Protein AF-A0A653F544-F1 (afdb_monomer_lite)

Foldseek 3Di:
DDDDDDDDDDDDDDDDDDDDPPDPDDPDPDPPPPDPPAFADAADAAEAAADPVCQVVVHAGDLDCVVVVVVDQRHQAYEQEFFQCQQAVDPPDAGDPPGSVVVNVVNQVVVCVVRVPRRYAYEYQYDAALSHHQVLLCQQQHWQWFWFQDPVRDTDITTGRLLLGPSLLVVLLSSLLRCQVPPLPPNRHAEYEQQSCPHRDSANLDDRQDCRHPVSSVVSPDAPVSSLVCVVCSCVSNVSRSRHYYDHHADFHFHCNVVDTDGDPVSRPD

Structure (mmCIF, N/CA/C/O backbone):
data_AF-A0A653F544-F1
#
_entry.id   AF-A0A653F544-F1
#
loop_
_atom_site.group_PDB
_atom_site.id
_atom_site.type_symbol
_atom_site.label_atom_id
_atom_site.label_alt_id
_atom_site.label_comp_id
_atom_site.label_asym_id
_atom_site.label_entity_id
_atom_site.label_seq_id
_atom_site.pdbx_PDB_ins_code
_atom_site.Cartn_x
_atom_site.Cartn_y
_atom_site.Cartn_z
_atom_site.occupancy
_atom_site.B_iso_or_equiv
_atom_site.auth_seq_id
_atom_site.auth_comp_id
_atom_site.auth_asym_id
_atom_site.auth_atom_id
_atom_site.pdbx_PDB_model_num
ATOM 1 N N . ME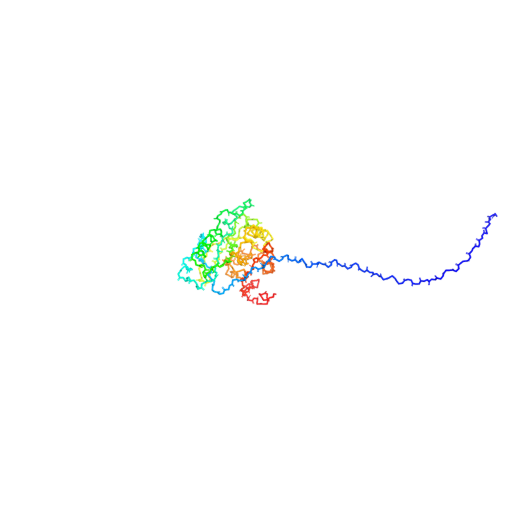T A 1 1 ? 27.203 -94.842 -24.030 1.00 41.00 1 MET A N 1
ATOM 2 C CA . MET A 1 1 ? 27.458 -94.378 -22.649 1.00 41.00 1 MET A CA 1
ATOM 3 C C . MET A 1 1 ? 26.128 -93.975 -22.026 1.00 41.00 1 MET A C 1
ATOM 5 O O . MET A 1 1 ? 25.393 -93.248 -22.674 1.00 41.00 1 MET A O 1
ATOM 9 N N . ARG A 1 2 ? 25.820 -94.561 -20.854 1.00 36.94 2 ARG A N 1
ATOM 10 C CA . ARG A 1 2 ? 24.988 -94.087 -19.715 1.00 36.94 2 ARG A CA 1
ATOM 11 C C . ARG A 1 2 ? 24.222 -92.756 -19.917 1.00 36.94 2 ARG A C 1
ATOM 13 O O . ARG A 1 2 ? 24.831 -91.803 -20.363 1.00 36.94 2 ARG A O 1
ATOM 20 N N . SER A 1 3 ? 22.982 -92.535 -19.471 1.00 35.81 3 SER A N 1
ATOM 21 C CA . SER A 1 3 ? 22.158 -93.184 -18.438 1.00 35.81 3 SER A CA 1
ATOM 22 C C . SER A 1 3 ? 20.849 -92.373 -18.258 1.00 35.81 3 SER A C 1
ATOM 24 O O . SER A 1 3 ? 20.904 -91.153 -18.340 1.00 35.81 3 SER A O 1
ATOM 26 N N . ASN A 1 4 ? 19.748 -93.066 -17.917 1.00 35.56 4 ASN A N 1
ATOM 27 C CA . ASN A 1 4 ? 18.518 -92.644 -17.197 1.00 35.56 4 ASN A CA 1
ATOM 28 C C . ASN A 1 4 ? 17.627 -91.521 -17.775 1.00 35.56 4 ASN A C 1
ATOM 30 O O . ASN A 1 4 ? 18.019 -90.368 -17.842 1.00 35.56 4 ASN A O 1
ATOM 34 N N . ARG A 1 5 ? 16.407 -91.814 -18.264 1.00 39.62 5 ARG A N 1
ATOM 35 C CA . ARG A 1 5 ? 15.140 -92.126 -17.537 1.00 39.62 5 ARG A CA 1
ATOM 36 C C . ARG A 1 5 ? 14.739 -91.073 -16.488 1.00 39.62 5 ARG A C 1
ATOM 38 O O . ARG A 1 5 ? 15.272 -91.093 -15.388 1.00 39.62 5 ARG A O 1
ATOM 45 N N . SER A 1 6 ? 13.685 -90.293 -16.752 1.00 36.53 6 SER A N 1
ATOM 46 C CA . SER A 1 6 ? 12.317 -90.565 -16.257 1.00 36.53 6 SER A CA 1
ATOM 47 C C . SER A 1 6 ? 11.420 -89.315 -16.340 1.00 36.53 6 SER A C 1
ATOM 49 O O . SER A 1 6 ? 11.674 -88.311 -15.690 1.00 36.53 6 SER A O 1
ATOM 51 N N . THR A 1 7 ? 10.361 -89.429 -17.143 1.00 41.84 7 THR A N 1
ATOM 52 C CA . THR A 1 7 ? 8.949 -89.142 -16.822 1.00 41.84 7 THR A CA 1
ATOM 53 C C . THR A 1 7 ? 8.614 -88.075 -15.770 1.00 41.84 7 THR A C 1
ATOM 55 O O . THR A 1 7 ? 8.880 -88.270 -14.586 1.00 41.84 7 THR A O 1
ATOM 58 N N . ARG A 1 8 ? 7.809 -87.079 -16.174 1.00 36.78 8 ARG A N 1
ATOM 59 C CA . ARG A 1 8 ? 6.457 -86.819 -15.628 1.00 36.78 8 ARG A CA 1
ATOM 60 C C . ARG A 1 8 ? 5.744 -85.745 -16.456 1.00 36.78 8 ARG A C 1
ATOM 62 O O . ARG A 1 8 ? 6.158 -84.594 -16.499 1.00 36.78 8 ARG A O 1
ATOM 69 N N . LEU A 1 9 ? 4.663 -86.166 -17.106 1.00 40.28 9 LEU A N 1
ATOM 70 C CA . LEU A 1 9 ? 3.638 -85.310 -17.690 1.00 40.28 9 LEU A CA 1
ATOM 71 C C . LEU A 1 9 ? 2.709 -84.880 -16.543 1.00 40.28 9 LEU A C 1
ATOM 73 O O . LEU A 1 9 ? 2.189 -85.743 -15.836 1.00 40.28 9 LEU A O 1
ATOM 77 N N . ALA A 1 10 ? 2.506 -83.581 -16.349 1.00 38.12 10 ALA A N 1
ATOM 78 C CA . ALA A 1 10 ? 1.442 -83.060 -15.498 1.00 38.12 10 ALA A CA 1
ATOM 79 C C . ALA A 1 10 ? 0.808 -81.854 -16.196 1.00 38.12 10 ALA A C 1
ATOM 81 O O . ALA A 1 10 ? 1.469 -80.848 -16.449 1.00 38.12 10 ALA A O 1
ATOM 82 N N . LEU A 1 11 ? -0.471 -82.012 -16.538 1.00 39.66 11 LEU A N 1
ATOM 83 C CA . LEU A 1 11 ? -1.380 -80.949 -16.953 1.00 39.66 11 LEU A CA 1
ATOM 84 C C . LEU A 1 11 ? -1.415 -79.867 -15.866 1.00 39.66 11 LEU A C 1
ATOM 86 O O . LEU A 1 11 ? -1.704 -80.183 -14.713 1.00 39.66 11 LEU A O 1
ATOM 90 N N . VAL A 1 12 ? -1.217 -78.603 -16.240 1.00 37.03 12 VAL A N 1
ATOM 91 C CA . VAL A 1 12 ? -1.669 -77.469 -15.427 1.00 37.03 12 VAL A CA 1
ATOM 92 C C . VAL A 1 12 ? -2.399 -76.477 -16.323 1.00 37.03 12 VAL A C 1
ATOM 94 O O . VAL A 1 12 ? -1.852 -75.906 -17.262 1.00 37.03 12 VAL A O 1
ATOM 97 N N . THR A 1 13 ? -3.677 -76.344 -16.002 1.00 39.62 13 THR A N 1
ATOM 98 C CA . THR A 1 13 ? -4.690 -75.416 -16.489 1.00 39.62 13 THR A CA 1
ATOM 99 C C . THR A 1 13 ? -4.192 -73.967 -16.448 1.00 39.62 13 THR A C 1
ATOM 101 O O . THR A 1 13 ? -3.821 -73.470 -15.386 1.00 39.62 13 THR A O 1
ATOM 104 N N . ALA A 1 14 ? -4.210 -73.266 -17.583 1.00 40.59 14 ALA A N 1
ATOM 105 C CA . ALA A 1 14 ? -3.923 -71.835 -17.629 1.00 40.59 14 ALA A CA 1
ATOM 106 C C . ALA A 1 14 ? -5.155 -71.038 -17.162 1.00 40.59 14 ALA A C 1
ATOM 108 O O . ALA A 1 14 ? -6.136 -70.911 -17.894 1.00 40.59 14 ALA A O 1
ATOM 109 N N . LEU A 1 15 ? -5.104 -70.506 -15.938 1.00 38.78 15 LEU A N 1
ATOM 110 C CA . LEU A 1 15 ? -5.994 -69.438 -15.479 1.00 38.78 15 LEU A CA 1
ATOM 111 C C . LEU A 1 15 ? -5.444 -68.092 -15.977 1.00 38.78 15 LEU A C 1
ATOM 113 O O . LEU A 1 15 ? -4.358 -67.673 -15.581 1.00 38.78 15 LEU A O 1
ATOM 117 N N . LEU A 1 16 ? -6.205 -67.403 -16.826 1.00 37.00 16 LEU A N 1
ATOM 118 C CA . LEU A 1 16 ? -5.982 -65.998 -17.166 1.00 37.00 16 LEU A CA 1
ATOM 119 C C . LEU A 1 16 ? -6.411 -65.126 -15.977 1.00 37.00 16 LEU A C 1
ATOM 121 O O . LEU A 1 16 ? -7.601 -64.920 -15.744 1.00 37.00 16 LEU A O 1
ATOM 125 N N . ALA A 1 17 ? -5.441 -64.622 -15.215 1.00 41.31 17 ALA A N 1
ATOM 126 C CA . ALA A 1 17 ? -5.668 -63.594 -14.206 1.00 41.31 17 ALA A CA 1
ATOM 127 C C . ALA A 1 17 ? -5.644 -62.206 -14.869 1.00 41.31 17 ALA A C 1
ATOM 129 O O . ALA A 1 17 ? -4.616 -61.771 -15.387 1.00 41.31 17 ALA A O 1
ATOM 130 N N . PHE A 1 18 ? -6.776 -61.499 -14.835 1.00 40.28 18 PHE A N 1
ATOM 131 C CA . PHE A 1 18 ? -6.828 -60.066 -15.115 1.00 40.28 18 PHE A CA 1
ATOM 132 C C . PHE A 1 18 ? -6.114 -59.313 -13.986 1.00 40.28 18 PHE A C 1
ATOM 134 O O . PHE A 1 18 ? -6.614 -59.236 -12.864 1.00 40.28 18 PHE A O 1
ATOM 141 N N . ILE A 1 19 ? -4.946 -58.742 -14.280 1.00 43.53 19 ILE A N 1
ATOM 142 C CA . ILE A 1 19 ? -4.298 -57.761 -13.408 1.00 43.53 19 ILE A CA 1
ATOM 143 C C . ILE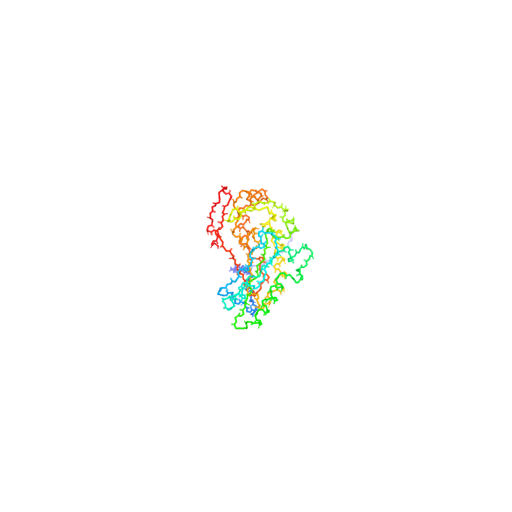 A 1 19 ? -5.031 -56.434 -13.608 1.00 43.53 19 ILE A C 1
ATOM 145 O O . ILE A 1 19 ? -4.871 -55.765 -14.627 1.00 43.53 19 ILE A O 1
ATOM 149 N N . VAL A 1 20 ? -5.852 -56.049 -12.632 1.00 45.44 20 VAL A N 1
ATOM 150 C CA . VAL A 1 20 ? -6.349 -54.676 -12.525 1.00 45.44 20 VAL A CA 1
ATOM 151 C C . VAL A 1 20 ? -5.191 -53.829 -12.002 1.00 45.44 20 VAL A C 1
ATOM 153 O O . VAL A 1 20 ? -4.838 -53.904 -10.827 1.00 45.44 20 VAL A O 1
ATOM 156 N N . CYS A 1 21 ? -4.570 -53.039 -12.878 1.00 38.81 21 CYS A N 1
ATOM 157 C CA . CYS A 1 21 ? -3.633 -51.997 -12.468 1.00 38.81 21 CYS A CA 1
ATOM 158 C C . CYS A 1 21 ? -4.390 -50.934 -11.660 1.00 38.81 21 CYS A C 1
ATOM 160 O O . CYS A 1 21 ? -4.981 -50.014 -12.223 1.00 38.81 21 CYS A O 1
ATOM 162 N N . VAL A 1 22 ? -4.375 -51.059 -10.333 1.00 45.34 22 VAL A N 1
ATOM 163 C CA . VAL A 1 22 ? -4.807 -49.996 -9.423 1.00 45.34 22 VAL A CA 1
ATOM 164 C C . VAL A 1 22 ? -3.741 -48.904 -9.472 1.00 45.34 22 VAL A C 1
ATOM 166 O O . VAL A 1 22 ? -2.662 -49.045 -8.901 1.00 45.34 22 VAL A O 1
ATOM 169 N N . TRP A 1 23 ? -4.015 -47.823 -10.201 1.00 39.41 23 TRP A N 1
ATOM 170 C CA . TRP A 1 23 ? -3.208 -46.610 -10.106 1.00 39.41 23 TRP A CA 1
ATOM 171 C C . TRP A 1 23 ? -3.291 -46.071 -8.671 1.00 39.41 23 TRP A C 1
ATOM 173 O O . TRP A 1 23 ? -4.402 -45.947 -8.148 1.00 39.41 23 TRP A O 1
ATOM 183 N N . PRO A 1 24 ? -2.166 -45.721 -8.020 1.00 46.66 24 PRO A N 1
ATOM 184 C CA . PRO A 1 24 ? -2.216 -45.043 -6.736 1.00 46.66 24 PRO A CA 1
ATOM 185 C C . PRO A 1 24 ? -2.902 -43.690 -6.938 1.00 46.66 24 PRO A C 1
ATOM 187 O O . PRO A 1 24 ? -2.389 -42.794 -7.609 1.00 46.66 24 PRO A O 1
ATOM 190 N N . SER A 1 25 ? -4.101 -43.554 -6.377 1.00 53.06 25 SER A N 1
ATOM 191 C CA . SER A 1 25 ? -4.797 -42.278 -6.283 1.00 53.06 25 SER A CA 1
ATOM 192 C C . SER A 1 25 ? -3.880 -41.276 -5.585 1.00 53.06 25 SER A C 1
ATOM 194 O O . SER A 1 25 ? -3.446 -41.531 -4.459 1.00 53.06 25 SER A O 1
ATOM 196 N N . LYS A 1 26 ? -3.587 -40.145 -6.246 1.00 50.12 26 LYS A N 1
ATOM 197 C CA . LYS A 1 26 ? -2.912 -38.997 -5.622 1.00 50.12 26 LYS A CA 1
ATOM 198 C C . LYS A 1 26 ? -3.566 -38.731 -4.258 1.00 50.12 26 LYS A C 1
ATOM 200 O O . LYS A 1 26 ? -4.801 -38.718 -4.209 1.00 50.12 26 LYS A O 1
ATOM 205 N N . PRO A 1 27 ? -2.799 -38.526 -3.170 1.00 47.06 27 PRO A N 1
ATOM 206 C CA . PRO A 1 27 ? -3.389 -38.166 -1.892 1.00 47.06 27 PRO A CA 1
ATOM 207 C C . PRO A 1 27 ? -4.250 -36.925 -2.110 1.00 47.06 27 PRO A C 1
ATOM 209 O O . PRO A 1 27 ? -3.778 -35.885 -2.571 1.00 47.06 27 PRO A O 1
ATOM 212 N N . ARG A 1 28 ? -5.549 -37.076 -1.850 1.00 43.34 28 ARG A N 1
ATOM 213 C CA . ARG A 1 28 ? -6.495 -35.970 -1.853 1.00 43.34 28 ARG A CA 1
ATOM 214 C C . ARG A 1 28 ? -6.000 -35.028 -0.764 1.00 43.34 28 ARG A C 1
ATOM 216 O O . ARG A 1 28 ? -6.032 -35.402 0.407 1.00 43.34 28 ARG A O 1
ATOM 223 N N . VAL A 1 29 ? -5.491 -33.860 -1.155 1.00 43.78 29 VAL A N 1
ATOM 224 C CA . VAL A 1 29 ? -5.219 -32.766 -0.220 1.00 43.78 29 VAL A CA 1
ATOM 225 C C . VAL A 1 29 ? -6.529 -32.549 0.520 1.00 43.78 29 VAL A C 1
ATOM 227 O O . VAL A 1 29 ? -7.526 -32.145 -0.082 1.00 43.78 29 VAL A O 1
ATOM 230 N N . GLN A 1 30 ? -6.576 -32.950 1.788 1.00 37.75 30 GLN A N 1
ATOM 231 C CA . GLN A 1 30 ? -7.729 -32.625 2.603 1.00 37.75 30 GLN A CA 1
ATOM 232 C C . GLN A 1 30 ? -7.751 -31.101 2.710 1.00 37.75 30 GLN A C 1
ATOM 234 O O . GLN A 1 30 ? -6.697 -30.521 2.988 1.00 37.75 30 GLN A O 1
ATOM 239 N N . PRO A 1 31 ? -8.894 -30.436 2.471 1.00 43.84 31 PRO A N 1
ATOM 240 C CA . PRO A 1 31 ? -9.001 -29.038 2.831 1.00 43.84 31 PRO A CA 1
ATOM 241 C C . PRO A 1 31 ? -8.672 -28.960 4.318 1.00 43.84 31 PRO A C 1
ATOM 243 O O . PRO A 1 31 ? -9.313 -29.620 5.140 1.00 43.84 31 PRO A O 1
ATOM 246 N N . VAL A 1 32 ? -7.622 -28.211 4.644 1.00 42.25 32 VAL A N 1
ATOM 247 C CA . VAL A 1 32 ? -7.322 -27.845 6.021 1.00 42.25 32 VAL A CA 1
ATOM 248 C C . VAL A 1 32 ? -8.595 -27.190 6.541 1.00 42.25 32 VAL A C 1
ATOM 250 O O . VAL A 1 32 ? -8.970 -26.112 6.083 1.00 42.25 32 VAL A O 1
ATOM 253 N N . ARG A 1 33 ? -9.314 -27.870 7.442 1.00 39.28 33 ARG A N 1
ATOM 254 C CA . ARG A 1 33 ? -10.348 -27.214 8.235 1.00 39.28 33 ARG A CA 1
ATOM 255 C C . ARG A 1 33 ? -9.612 -26.167 9.052 1.00 39.28 33 ARG A C 1
ATOM 257 O O . ARG A 1 33 ? -8.919 -26.514 10.006 1.00 39.28 33 ARG A O 1
ATOM 264 N N . LEU A 1 34 ? -9.723 -24.913 8.625 1.00 47.97 34 LEU A N 1
ATOM 265 C CA . LEU A 1 34 ? -9.416 -23.772 9.468 1.00 47.97 34 LEU A CA 1
ATOM 266 C C . LEU A 1 34 ? -10.222 -23.991 10.748 1.00 47.97 34 LEU A C 1
ATOM 268 O O . LEU A 1 34 ? -11.445 -24.099 10.708 1.00 47.97 34 LEU A O 1
ATOM 272 N N . THR A 1 35 ? -9.528 -24.185 11.862 1.00 46.38 35 THR A N 1
ATOM 273 C CA . THR A 1 35 ? -10.136 -24.118 13.190 1.00 46.38 35 THR A CA 1
ATOM 274 C C . THR A 1 35 ? -10.902 -22.798 13.293 1.00 46.38 35 THR A C 1
ATOM 276 O O . THR A 1 35 ? -10.371 -21.797 12.815 1.00 46.38 35 THR A O 1
ATOM 279 N N . ASP A 1 36 ? -12.102 -22.810 13.888 1.00 49.22 36 ASP A N 1
ATOM 280 C CA . ASP A 1 36 ? -13.095 -21.718 14.002 1.00 49.22 36 ASP A CA 1
ATOM 281 C C . ASP A 1 36 ? -12.592 -20.431 14.704 1.00 49.22 36 ASP A C 1
ATOM 283 O O . ASP A 1 36 ? -13.228 -19.898 15.614 1.00 49.22 36 ASP A O 1
ATOM 287 N N . ALA A 1 37 ? -11.453 -19.874 14.302 1.00 59.88 37 ALA A N 1
ATOM 288 C CA . ALA A 1 37 ? -11.218 -18.459 14.502 1.00 59.88 37 ALA A CA 1
ATOM 289 C C . ALA A 1 37 ? -12.211 -17.742 13.582 1.00 59.88 37 ALA A C 1
ATOM 291 O O . ALA A 1 37 ? -12.096 -17.809 12.357 1.00 59.88 37 ALA A O 1
ATOM 292 N N . ALA A 1 38 ? -13.244 -17.139 14.172 1.00 82.31 38 ALA A N 1
ATOM 293 C CA . ALA A 1 38 ? -14.263 -16.429 13.418 1.00 82.31 38 ALA A CA 1
ATOM 294 C C . ALA A 1 38 ? -13.584 -15.353 12.559 1.00 82.31 38 ALA A C 1
ATOM 296 O O . ALA A 1 38 ? -12.957 -14.432 13.088 1.00 82.31 38 ALA A O 1
ATOM 297 N N . ILE A 1 39 ? -13.687 -15.489 11.234 1.00 92.69 39 ILE A N 1
ATOM 298 C CA . ILE A 1 39 ? -13.265 -14.446 10.299 1.00 92.69 39 ILE A CA 1
ATOM 299 C C . ILE A 1 39 ? -13.971 -13.154 10.707 1.00 92.69 39 ILE A C 1
ATOM 301 O O . ILE A 1 39 ? -15.191 -13.143 10.880 1.00 92.69 39 ILE A O 1
ATOM 305 N N . LYS A 1 40 ? -13.210 -12.070 10.858 1.00 94.19 40 LYS A N 1
ATOM 306 C CA . LYS A 1 40 ? -13.743 -10.783 11.302 1.00 94.19 40 LYS A CA 1
ATOM 307 C C . LYS A 1 40 ? -14.782 -10.274 10.314 1.00 94.19 40 LYS A C 1
ATOM 309 O O . LYS A 1 40 ? -14.691 -10.497 9.102 1.00 94.19 40 LYS A O 1
ATOM 314 N N . GLU A 1 41 ? -15.787 -9.580 10.829 1.00 92.25 41 GLU A N 1
ATOM 315 C CA . GLU A 1 41 ? -16.795 -8.951 9.981 1.00 92.25 41 GLU A CA 1
ATOM 316 C C . GLU A 1 41 ? -16.147 -7.882 9.090 1.00 92.25 41 GLU A C 1
ATOM 318 O O . GLU A 1 41 ? -15.269 -7.156 9.560 1.00 92.25 41 GLU A O 1
ATOM 323 N N . PRO A 1 42 ? -16.564 -7.751 7.820 1.00 92.38 42 PRO A N 1
ATOM 324 C CA . PRO A 1 42 ? -16.072 -6.675 6.969 1.00 92.38 42 PRO A CA 1
ATOM 325 C C .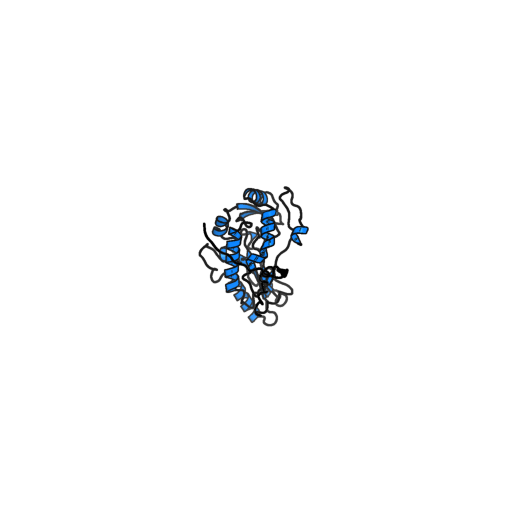 PRO A 1 42 ? -16.459 -5.312 7.547 1.00 92.38 42 PRO A C 1
ATOM 327 O O . PRO A 1 42 ? -17.458 -5.185 8.266 1.00 92.38 42 PRO A O 1
ATOM 330 N N . LEU A 1 43 ? -15.698 -4.278 7.194 1.00 92.25 43 LEU A N 1
ATOM 331 C CA . LEU A 1 43 ? -16.093 -2.906 7.475 1.00 92.25 43 LEU A CA 1
ATOM 332 C C . LEU A 1 43 ? -17.384 -2.590 6.710 1.00 92.25 43 LEU A C 1
ATOM 334 O O . LEU A 1 43 ? -17.556 -2.957 5.548 1.00 92.25 43 LEU A O 1
ATOM 338 N N . ARG A 1 44 ? -18.318 -1.906 7.372 1.00 88.56 44 ARG A N 1
ATOM 339 C CA . ARG A 1 44 ? -19.616 -1.524 6.799 1.00 88.56 44 ARG A CA 1
ATOM 340 C C . ARG A 1 44 ? -19.810 -0.019 6.910 1.00 88.56 44 ARG A C 1
ATOM 342 O O . ARG A 1 44 ? -19.189 0.632 7.740 1.00 88.56 44 ARG A O 1
ATOM 349 N N . GLY A 1 45 ? -20.698 0.535 6.088 1.00 89.94 45 GLY A N 1
ATOM 350 C CA . GLY A 1 45 ? -21.038 1.958 6.130 1.00 89.94 45 GLY A CA 1
ATOM 351 C C . GLY A 1 45 ? -19.925 2.871 5.609 1.00 89.94 45 GLY A C 1
ATOM 352 O O . GLY A 1 45 ? -19.163 2.502 4.718 1.00 89.94 45 GLY A O 1
ATOM 353 N N . LEU A 1 46 ? -19.874 4.098 6.134 1.00 93.25 46 LEU A N 1
ATOM 354 C CA . LEU A 1 46 ? -18.890 5.092 5.714 1.00 93.25 46 LEU A CA 1
ATOM 355 C C . LEU A 1 46 ? -17.560 4.878 6.440 1.00 93.25 46 LEU A C 1
ATOM 357 O O . LEU A 1 46 ? -17.507 4.812 7.672 1.00 93.25 46 LEU A O 1
ATOM 361 N N . ILE A 1 47 ? -16.487 4.822 5.657 1.00 93.50 47 ILE A N 1
ATOM 362 C CA . ILE A 1 47 ? -15.121 4.609 6.130 1.00 93.50 47 ILE A CA 1
ATOM 363 C C . ILE A 1 47 ? -14.315 5.874 5.828 1.00 93.50 47 ILE A C 1
ATOM 365 O O . ILE A 1 47 ? -14.294 6.353 4.694 1.00 93.50 47 ILE A O 1
ATOM 369 N N . SER A 1 48 ? -13.642 6.428 6.837 1.00 93.00 48 SER A N 1
ATOM 370 C CA . SER A 1 48 ? -12.664 7.495 6.606 1.00 93.00 48 SER A CA 1
ATOM 371 C C . SER A 1 48 ? -11.432 6.915 5.925 1.00 93.00 48 SER A C 1
ATOM 373 O O . SER A 1 48 ? -10.776 6.044 6.488 1.00 93.00 48 SER A O 1
ATOM 375 N N . MET A 1 49 ? -11.062 7.442 4.760 1.00 88.50 49 MET A N 1
ATOM 376 C CA . MET A 1 49 ? -9.853 7.018 4.040 1.00 88.50 49 MET A CA 1
ATOM 377 C C . MET A 1 49 ? -8.546 7.495 4.695 1.00 88.50 49 MET A C 1
ATOM 379 O O . MET A 1 49 ? -7.468 7.157 4.217 1.00 88.50 49 MET A O 1
ATOM 383 N N . GLY A 1 50 ? -8.625 8.283 5.771 1.00 81.88 50 GLY A N 1
ATOM 384 C CA . GLY A 1 50 ? -7.466 8.958 6.351 1.00 81.88 50 GLY A CA 1
ATOM 385 C C . GLY A 1 50 ? -6.964 10.109 5.469 1.00 81.88 50 GLY A C 1
ATOM 386 O O . GLY A 1 50 ? -7.512 10.405 4.403 1.00 81.88 50 GLY A O 1
ATOM 387 N N . ALA A 1 51 ? -5.936 10.818 5.933 1.00 78.81 51 ALA A N 1
ATOM 388 C CA . ALA A 1 51 ? -5.432 12.004 5.251 1.00 78.81 51 ALA A CA 1
ATOM 389 C C . ALA A 1 51 ? -4.277 11.659 4.296 1.00 78.81 51 ALA A C 1
ATOM 391 O O . ALA A 1 51 ? -3.123 11.583 4.694 1.00 78.81 51 ALA A O 1
ATOM 392 N N . TYR A 1 52 ? -4.568 11.561 2.997 1.00 75.94 52 TYR A N 1
ATOM 393 C CA . TYR A 1 52 ? -3.597 11.245 1.931 1.00 75.94 52 TYR A CA 1
ATOM 394 C C . TYR A 1 52 ? -2.535 12.329 1.655 1.00 75.94 52 TYR A C 1
ATOM 396 O O . TYR A 1 52 ? -1.658 12.149 0.810 1.00 75.94 52 TYR A O 1
ATOM 404 N N . LYS A 1 53 ? -2.590 13.465 2.358 1.00 74.62 53 LYS A N 1
ATOM 405 C CA . LYS A 1 53 ? -1.729 14.637 2.125 1.00 74.62 53 LYS A CA 1
ATOM 406 C C . LYS A 1 53 ? -0.227 14.360 2.294 1.00 74.62 53 LYS A C 1
ATOM 408 O O . LYS A 1 53 ? 0.578 15.123 1.770 1.00 74.62 53 LYS A O 1
ATOM 413 N N . PHE A 1 54 ? 0.152 13.283 2.985 1.00 74.00 54 PHE A N 1
ATOM 414 C CA . PHE A 1 54 ? 1.551 12.917 3.224 1.00 74.00 54 PHE A CA 1
ATOM 415 C C . PHE A 1 54 ? 2.242 12.318 1.989 1.00 74.00 54 PHE A C 1
ATOM 417 O O . PHE A 1 54 ? 3.415 12.602 1.732 1.00 74.00 54 PHE A O 1
ATOM 424 N N . ALA A 1 55 ? 1.516 11.540 1.176 1.00 70.06 55 ALA A N 1
ATOM 425 C CA . ALA A 1 55 ? 2.101 10.777 0.075 1.00 70.06 55 ALA A CA 1
ATOM 426 C C . ALA A 1 55 ? 2.747 11.665 -1.014 1.00 70.06 55 ALA A C 1
ATOM 428 O O . ALA A 1 55 ? 3.858 11.360 -1.462 1.00 70.06 55 ALA A O 1
ATOM 429 N N . PRO A 1 56 ? 2.154 12.808 -1.419 1.00 68.94 56 PRO A N 1
ATOM 430 C CA . PRO A 1 56 ? 2.797 13.705 -2.375 1.00 68.94 56 PRO A CA 1
ATOM 431 C C . PRO A 1 56 ? 4.078 14.363 -1.848 1.00 68.94 56 PRO A C 1
ATOM 433 O O . PRO A 1 56 ? 4.919 14.753 -2.660 1.00 68.94 56 PRO A O 1
ATOM 436 N N . VAL A 1 57 ? 4.246 14.534 -0.536 1.00 71.88 57 VAL A N 1
ATOM 437 C CA . VAL A 1 57 ? 5.356 15.310 0.054 1.00 71.88 57 VAL A CA 1
ATOM 438 C C . VAL A 1 57 ? 6.417 14.456 0.745 1.00 71.88 57 VAL A C 1
ATOM 440 O O . VAL A 1 57 ? 7.356 15.024 1.283 1.00 71.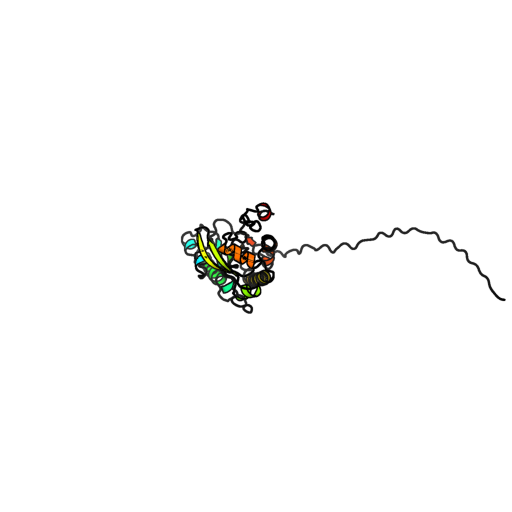88 57 VAL A O 1
ATOM 443 N N . LEU A 1 58 ? 6.302 13.123 0.697 1.00 70.56 58 LEU A N 1
ATOM 444 C CA . LEU A 1 58 ? 7.149 12.214 1.480 1.00 70.56 58 LEU A CA 1
ATOM 445 C C . LEU A 1 58 ? 7.119 12.534 2.988 1.00 70.56 58 LEU A C 1
ATOM 447 O O . LEU A 1 58 ? 8.138 12.453 3.664 1.00 70.56 58 LEU A O 1
ATOM 451 N N . GLY A 1 59 ? 5.949 12.927 3.497 1.00 72.62 59 GLY A N 1
ATOM 452 C CA . GLY A 1 59 ? 5.738 13.190 4.922 1.00 72.62 59 GLY A CA 1
ATOM 453 C C . GLY A 1 59 ? 5.238 11.962 5.679 1.00 72.62 59 GLY A C 1
ATOM 454 O O . GLY A 1 59 ? 4.889 10.953 5.071 1.00 72.62 59 GLY A O 1
ATOM 455 N N . GLU A 1 60 ? 5.131 12.079 6.998 1.00 76.44 60 GLU A N 1
ATOM 456 C CA . GLU A 1 60 ? 4.570 11.018 7.839 1.00 76.44 60 GLU A CA 1
ATOM 457 C C . GLU A 1 60 ? 3.056 10.847 7.617 1.00 76.44 60 GLU A C 1
ATOM 459 O O . GLU A 1 60 ? 2.343 11.852 7.463 1.00 76.44 60 GLU A O 1
ATOM 464 N N . PRO A 1 61 ? 2.536 9.605 7.614 1.00 83.62 61 PRO A N 1
ATOM 465 C CA . PRO A 1 61 ? 1.102 9.347 7.597 1.00 83.62 61 PRO A CA 1
ATOM 466 C C . PRO A 1 61 ? 0.361 10.079 8.725 1.00 83.62 61 PRO A C 1
ATOM 468 O O . PRO A 1 61 ? 0.656 9.914 9.906 1.00 83.62 61 PRO A O 1
ATOM 471 N N . ASP A 1 62 ? -0.647 10.876 8.366 1.00 85.12 62 ASP A N 1
ATOM 472 C CA . ASP A 1 62 ? -1.511 11.550 9.338 1.00 85.12 62 ASP A CA 1
ATOM 473 C C . ASP A 1 62 ? -2.725 10.665 9.653 1.00 85.12 62 ASP A C 1
ATOM 475 O O . ASP A 1 62 ? -3.716 10.643 8.916 1.00 85.12 62 ASP A O 1
ATOM 479 N N . ASN A 1 63 ? -2.616 9.939 10.768 1.00 91.12 63 ASN A N 1
ATOM 480 C CA . ASN A 1 63 ? -3.666 9.089 11.332 1.00 91.12 63 ASN A CA 1
ATOM 481 C C . ASN A 1 63 ? -4.499 9.806 12.412 1.00 91.12 63 ASN A C 1
ATOM 483 O O . ASN A 1 63 ? -5.116 9.155 13.260 1.00 91.12 63 ASN A O 1
ATOM 487 N N . SER A 1 64 ? -4.524 11.145 12.420 1.00 88.19 64 SER A N 1
ATOM 488 C CA . SER A 1 64 ? -5.376 11.895 13.345 1.00 88.19 64 SER A CA 1
ATOM 489 C C . SER A 1 64 ? -6.863 11.599 13.113 1.00 88.19 64 SER A C 1
ATOM 491 O O . SER A 1 64 ? -7.348 11.429 11.993 1.00 88.19 64 SER A O 1
ATOM 493 N N . LEU A 1 65 ? -7.627 11.573 14.207 1.00 91.00 65 LEU A N 1
ATOM 494 C CA . LEU A 1 65 ? -9.073 11.342 14.172 1.00 91.00 65 LEU A CA 1
ATOM 495 C C . LEU A 1 65 ? -9.880 12.640 14.026 1.00 91.00 65 LEU A C 1
ATOM 497 O O . LEU A 1 65 ? -11.086 12.629 14.260 1.00 91.00 65 LEU A O 1
ATOM 501 N N . ASP A 1 66 ? -9.261 13.756 13.639 1.00 88.25 66 ASP A N 1
ATOM 502 C CA . ASP A 1 66 ? -9.900 15.079 13.623 1.00 88.25 66 ASP A CA 1
ATOM 503 C C . ASP A 1 66 ? -11.146 15.121 12.737 1.00 88.25 66 ASP A C 1
ATOM 505 O O . ASP A 1 66 ? -12.203 15.605 13.149 1.00 88.25 66 ASP A O 1
ATOM 509 N N . THR A 1 67 ? -11.055 14.570 11.525 1.00 83.81 67 THR A N 1
ATOM 510 C CA . THR A 1 67 ? -12.203 14.462 10.613 1.00 83.81 67 THR A CA 1
ATOM 511 C C . THR A 1 67 ? -13.295 13.568 11.190 1.00 83.81 67 THR A C 1
ATOM 513 O O . THR A 1 67 ? -14.478 13.895 11.087 1.00 83.81 67 THR A O 1
ATOM 516 N N . VAL A 1 68 ? -12.911 12.468 11.843 1.00 89.94 68 VAL A N 1
ATOM 517 C CA . VAL A 1 68 ? -13.860 11.514 12.424 1.00 89.94 68 VAL A CA 1
ATOM 518 C C . VAL A 1 68 ? -14.587 12.117 13.623 1.00 89.94 68 VAL A C 1
ATOM 520 O O . VAL A 1 68 ? -15.809 12.028 13.711 1.00 89.94 68 VAL A O 1
ATOM 523 N N . ARG A 1 69 ? -13.871 12.824 14.503 1.00 90.75 69 ARG A N 1
ATOM 524 C CA . ARG A 1 69 ? -14.439 13.510 15.675 1.00 90.75 69 ARG A CA 1
ATOM 525 C C . ARG A 1 69 ? -15.409 14.629 15.292 1.00 90.75 69 ARG A C 1
ATOM 527 O O . ARG A 1 69 ? -16.356 14.889 16.023 1.00 90.75 69 ARG A O 1
ATOM 534 N N . LYS A 1 70 ? -15.232 15.256 14.124 1.00 89.94 70 LYS A N 1
ATOM 535 C CA . LYS A 1 70 ? -16.190 16.237 13.573 1.00 89.94 70 LYS A CA 1
ATOM 536 C C . LYS A 1 70 ? -17.484 15.599 13.053 1.00 89.94 70 LYS A C 1
ATOM 538 O O . LYS A 1 70 ? -18.438 16.321 12.767 1.00 89.94 70 LYS A O 1
ATOM 543 N N . LYS A 1 71 ? -17.512 14.274 12.881 1.00 89.12 71 LYS A N 1
ATOM 544 C CA . LYS A 1 71 ? -18.620 13.489 12.312 1.00 89.12 71 LYS A CA 1
ATOM 545 C C . LYS A 1 71 ? -18.904 12.244 13.162 1.00 89.12 71 LYS A C 1
ATOM 547 O O . LYS A 1 71 ? -19.148 11.164 12.624 1.00 89.12 71 LYS A O 1
ATOM 552 N N . THR A 1 72 ? -18.843 12.389 14.487 1.00 87.94 72 THR A N 1
ATOM 553 C CA . THR A 1 72 ? -19.051 11.286 15.432 1.00 87.94 72 THR A CA 1
ATOM 554 C C . THR A 1 72 ? -20.341 10.528 15.138 1.00 87.94 72 THR A C 1
ATOM 556 O O . THR A 1 72 ? -21.393 11.130 14.931 1.00 87.94 72 THR A O 1
ATOM 559 N N . GLY A 1 73 ? -20.240 9.201 15.101 1.00 88.19 73 GLY A N 1
ATOM 560 C CA . GLY A 1 73 ? -21.356 8.298 14.836 1.00 88.19 73 GLY A CA 1
ATOM 561 C C . GLY A 1 73 ? -21.750 8.119 13.371 1.00 88.19 73 GLY A C 1
ATOM 562 O O . GLY A 1 73 ? -22.506 7.201 13.071 1.00 88.19 73 GLY A O 1
ATOM 563 N N . LEU A 1 74 ? -21.230 8.939 12.452 1.00 91.81 74 LEU A N 1
ATOM 564 C CA . LEU A 1 74 ? -21.485 8.772 11.018 1.00 91.81 74 LEU A CA 1
ATOM 565 C C . LEU A 1 74 ? -20.587 7.697 10.393 1.00 91.81 74 LEU A C 1
ATOM 567 O O . LEU A 1 74 ? -21.008 6.962 9.501 1.00 91.81 74 LEU A O 1
ATOM 571 N N . LEU A 1 75 ? -19.332 7.654 10.834 1.00 93.56 75 LEU A N 1
ATOM 572 C CA . LEU A 1 75 ? -18.319 6.746 10.316 1.00 93.56 75 LEU A CA 1
ATOM 573 C C . LEU A 1 75 ? -18.272 5.486 11.175 1.00 93.56 75 LEU A C 1
ATOM 575 O O . LEU A 1 75 ? -18.336 5.567 12.398 1.00 93.56 75 LEU A O 1
ATOM 579 N N . GLN A 1 76 ? -18.136 4.340 10.521 1.00 92.00 76 GLN A N 1
ATOM 580 C CA . GLN A 1 76 ? -18.031 3.030 11.173 1.00 92.00 76 GLN A CA 1
ATOM 581 C C . GLN A 1 76 ? -16.615 2.455 11.082 1.00 92.00 76 GLN A C 1
ATOM 583 O O . GLN A 1 76 ? -16.283 1.494 11.773 1.00 92.00 76 GLN A O 1
ATOM 588 N N . GLY A 1 77 ? -15.751 3.062 10.269 1.00 94.25 77 GLY A N 1
ATOM 589 C CA . GLY A 1 77 ? -14.354 2.680 10.231 1.00 94.25 77 GLY A CA 1
ATOM 590 C C . GLY A 1 77 ? -13.419 3.769 9.743 1.00 94.25 77 GLY A C 1
ATOM 591 O O . GLY A 1 77 ? -13.832 4.830 9.262 1.00 94.25 77 GLY A O 1
ATOM 592 N N . ILE A 1 78 ? -12.132 3.482 9.876 1.00 95.75 78 ILE A N 1
ATOM 593 C CA . ILE A 1 78 ? -11.044 4.334 9.411 1.00 95.75 78 ILE A CA 1
ATOM 594 C C . ILE A 1 78 ? -9.924 3.494 8.802 1.00 95.75 78 ILE A C 1
ATOM 596 O O . ILE A 1 78 ? -9.642 2.384 9.249 1.00 95.75 78 ILE A O 1
ATOM 600 N N . VAL A 1 79 ? -9.268 4.053 7.792 1.00 95.81 79 VAL A N 1
ATOM 601 C CA . VAL A 1 79 ? -7.998 3.556 7.278 1.00 95.81 79 VAL A CA 1
ATOM 602 C C . VAL A 1 79 ? -6.854 4.153 8.092 1.00 95.81 79 VAL A C 1
ATOM 604 O O . VAL A 1 79 ? -6.676 5.370 8.116 1.00 95.81 79 VAL A O 1
ATOM 607 N N . ILE A 1 80 ? -6.067 3.291 8.727 1.00 96.75 80 ILE A N 1
ATOM 608 C CA . ILE A 1 80 ? -4.767 3.637 9.293 1.00 96.75 80 ILE A CA 1
ATOM 609 C C . ILE A 1 80 ? -3.715 3.451 8.200 1.00 96.75 80 ILE A C 1
ATOM 611 O O . ILE A 1 80 ? -3.566 2.365 7.633 1.00 96.75 80 ILE A O 1
ATOM 615 N N . LEU A 1 81 ? -3.003 4.531 7.900 1.00 95.50 81 LEU A N 1
ATOM 616 C CA . LEU A 1 81 ? -1.986 4.613 6.862 1.00 95.50 81 LEU A CA 1
ATOM 617 C C . LEU A 1 81 ? -0.608 4.428 7.503 1.00 95.50 81 LEU A C 1
ATOM 619 O O . LEU A 1 81 ? -0.319 5.026 8.536 1.00 95.50 81 LEU A O 1
ATOM 623 N N . ALA A 1 82 ? 0.245 3.617 6.888 1.00 95.44 82 ALA A N 1
ATOM 624 C CA . ALA A 1 82 ? 1.627 3.423 7.325 1.00 95.44 82 ALA A CA 1
ATOM 625 C C . ALA A 1 82 ? 2.557 3.362 6.114 1.00 95.44 82 ALA A C 1
ATOM 627 O O . ALA A 1 82 ? 2.137 2.924 5.038 1.00 95.44 82 ALA A O 1
ATOM 628 N N . SER A 1 83 ? 3.810 3.791 6.266 1.00 94.06 83 SER A N 1
ATOM 629 C CA . SER A 1 83 ? 4.808 3.650 5.204 1.00 94.06 83 SER A CA 1
ATOM 630 C C . SER A 1 83 ? 5.661 2.401 5.429 1.00 94.06 83 SER A C 1
ATOM 632 O O . SER A 1 83 ? 6.043 2.102 6.559 1.00 94.06 83 SER A O 1
ATOM 634 N N . TRP A 1 84 ? 5.994 1.656 4.370 1.00 96.44 84 TRP A N 1
ATOM 635 C CA . TRP A 1 84 ? 6.827 0.461 4.542 1.00 96.44 84 TRP A CA 1
ATOM 636 C C . TRP A 1 84 ? 8.204 0.807 5.137 1.00 96.44 84 TRP A C 1
ATOM 638 O O . TRP A 1 84 ? 8.657 0.146 6.071 1.00 96.44 84 TRP A O 1
ATOM 648 N N . ARG A 1 85 ? 8.845 1.889 4.678 1.00 95.00 85 ARG A N 1
ATOM 649 C CA . ARG A 1 85 ? 10.135 2.337 5.233 1.00 95.00 85 ARG A CA 1
ATOM 650 C C . ARG A 1 85 ? 10.113 2.662 6.727 1.00 95.00 85 ARG A C 1
ATOM 652 O O . ARG A 1 85 ? 11.125 2.436 7.376 1.00 95.00 85 ARG A O 1
ATOM 659 N N . SER A 1 86 ? 9.004 3.166 7.265 1.00 94.06 86 SER A N 1
ATOM 660 C CA . SER A 1 86 ? 8.886 3.437 8.704 1.00 94.06 86 SER A CA 1
ATOM 661 C C . SER A 1 86 ? 8.649 2.150 9.494 1.00 94.06 86 SER A C 1
ATOM 663 O O . SER A 1 86 ? 9.174 1.994 10.593 1.00 94.06 86 SER A O 1
ATOM 665 N N . LEU A 1 87 ? 7.908 1.199 8.916 1.00 97.25 87 LEU A N 1
ATOM 666 C CA . LEU A 1 87 ? 7.596 -0.080 9.553 1.00 97.25 87 LEU A CA 1
ATOM 667 C C . LEU A 1 87 ? 8.817 -1.002 9.663 1.00 97.25 87 LEU A C 1
ATOM 669 O O . LEU A 1 87 ? 8.991 -1.641 10.697 1.00 97.25 87 LEU A O 1
ATOM 673 N N . VAL A 1 88 ? 9.640 -1.096 8.612 1.00 97.31 88 VAL A N 1
ATOM 674 C CA . VAL A 1 88 ? 10.824 -1.979 8.558 1.00 97.31 88 VAL A CA 1
ATOM 675 C C . VAL A 1 88 ? 12.008 -1.220 7.937 1.00 97.31 88 VAL A C 1
ATOM 677 O O . VAL A 1 88 ? 12.323 -1.392 6.752 1.00 97.31 88 VAL A O 1
ATOM 680 N N . PRO A 1 89 ? 12.663 -0.331 8.707 1.00 94.56 89 PRO A N 1
ATOM 681 C CA . PRO A 1 89 ? 13.649 0.608 8.170 1.00 94.56 89 PRO A CA 1
ATOM 682 C C . PRO A 1 89 ? 14.928 -0.057 7.651 1.00 94.56 89 PRO A C 1
ATOM 684 O O . PRO A 1 89 ? 15.574 0.485 6.751 1.00 94.56 89 PRO A O 1
ATOM 687 N N . THR A 1 90 ? 15.307 -1.228 8.170 1.00 94.25 90 THR A N 1
ATOM 688 C CA . THR A 1 90 ? 16.510 -1.956 7.737 1.00 94.25 90 THR A CA 1
ATOM 689 C C . THR A 1 90 ? 16.203 -3.424 7.447 1.00 94.25 90 THR A C 1
ATOM 691 O O . THR A 1 90 ? 15.216 -3.976 7.921 1.00 94.25 90 THR A O 1
ATOM 694 N N . ALA A 1 91 ? 17.069 -4.087 6.677 1.00 92.06 91 ALA A N 1
ATOM 695 C CA . ALA A 1 91 ? 16.887 -5.496 6.312 1.00 92.06 91 ALA A CA 1
ATOM 696 C C . ALA A 1 91 ? 16.943 -6.462 7.512 1.00 92.06 91 ALA A C 1
ATOM 698 O O . ALA A 1 91 ? 16.541 -7.615 7.394 1.00 92.06 91 ALA A O 1
ATOM 699 N N . THR A 1 92 ? 17.485 -6.013 8.646 1.00 91.62 92 THR A N 1
ATOM 700 C CA . THR A 1 92 ? 17.643 -6.813 9.868 1.00 91.62 92 THR A CA 1
ATOM 701 C C . THR A 1 92 ? 16.755 -6.336 11.012 1.00 91.62 92 THR A C 1
ATOM 703 O O . THR A 1 92 ? 16.735 -6.976 12.063 1.00 91.62 92 THR A O 1
ATOM 706 N N . SER A 1 93 ? 16.032 -5.223 10.846 1.00 90.62 93 SER A N 1
ATOM 707 C CA . SER A 1 93 ? 15.058 -4.778 11.838 1.00 90.62 93 SER A CA 1
ATOM 708 C C . SER A 1 93 ? 13.808 -5.648 11.778 1.00 90.62 93 SER A C 1
ATOM 710 O O . SER A 1 93 ? 13.345 -5.993 10.693 1.00 90.62 93 SER A O 1
ATOM 712 N N . GLY A 1 94 ? 13.220 -5.935 12.938 1.00 94.81 94 GLY A N 1
ATOM 713 C CA . GLY A 1 94 ? 11.818 -6.335 12.999 1.00 94.81 94 GLY A CA 1
ATOM 714 C C . GLY A 1 94 ? 10.888 -5.158 12.690 1.00 94.81 94 GLY A C 1
ATOM 715 O O . GLY A 1 94 ? 11.325 -4.082 12.275 1.00 94.81 94 GLY A O 1
ATOM 716 N N . LEU A 1 95 ? 9.596 -5.358 12.938 1.00 97.56 95 LEU A N 1
ATOM 717 C CA . LEU A 1 95 ? 8.625 -4.272 12.884 1.00 97.56 95 LEU A CA 1
ATOM 718 C C . LEU A 1 95 ? 8.976 -3.208 13.936 1.00 97.56 95 LEU A C 1
ATOM 720 O O . LEU A 1 95 ? 9.162 -3.549 15.102 1.00 97.56 95 LEU A O 1
ATOM 724 N N . ALA A 1 96 ? 9.050 -1.940 13.535 1.00 96.81 96 ALA A N 1
ATOM 725 C CA . ALA A 1 96 ? 9.365 -0.841 14.438 1.00 96.81 96 ALA A CA 1
ATOM 726 C C . ALA A 1 96 ? 8.352 -0.743 15.595 1.00 96.81 96 ALA A C 1
ATOM 728 O O . ALA A 1 96 ? 7.138 -0.878 15.398 1.00 96.81 96 ALA A O 1
ATOM 729 N N . ASP A 1 97 ? 8.850 -0.480 16.803 1.00 94.81 97 ASP A N 1
ATOM 730 C CA . ASP A 1 97 ? 8.011 -0.236 17.975 1.00 94.81 97 ASP A CA 1
ATOM 731 C C . ASP A 1 97 ? 7.301 1.114 17.872 1.00 94.81 97 ASP A C 1
ATOM 733 O O . ASP A 1 97 ? 7.862 2.089 17.370 1.00 94.81 97 ASP A O 1
ATOM 737 N N . ASN A 1 98 ? 6.070 1.180 18.389 1.00 95.56 98 ASN A N 1
ATOM 738 C CA . ASN A 1 98 ? 5.245 2.389 18.373 1.00 95.56 98 ASN A CA 1
ATOM 739 C C . ASN A 1 98 ? 5.145 3.019 16.969 1.00 95.56 98 ASN A C 1
ATOM 741 O O . ASN A 1 98 ? 5.191 4.241 16.810 1.00 95.56 98 ASN A O 1
ATOM 745 N N . ASN A 1 99 ? 5.034 2.176 15.943 1.00 95.69 99 ASN A N 1
ATOM 746 C CA . ASN A 1 99 ? 4.874 2.616 14.560 1.00 95.69 99 ASN A CA 1
ATOM 747 C C . ASN A 1 99 ? 3.502 3.287 14.338 1.00 95.69 99 ASN A C 1
ATOM 749 O O . ASN A 1 99 ? 2.649 3.346 15.228 1.00 95.69 99 ASN A O 1
ATOM 753 N N . GLU A 1 100 ? 3.262 3.780 13.128 1.00 95.25 100 GLU A N 1
ATOM 754 C CA . GLU A 1 100 ? 2.045 4.513 12.770 1.00 95.25 100 GLU A CA 1
ATOM 755 C C . GLU A 1 100 ? 0.764 3.693 12.999 1.00 95.25 100 GLU A C 1
ATOM 757 O O . GLU A 1 100 ? -0.285 4.263 13.318 1.00 95.25 100 GLU A O 1
ATOM 762 N N . ILE A 1 101 ? 0.848 2.360 12.886 1.00 97.81 101 ILE A N 1
ATOM 763 C CA . ILE A 1 101 ? -0.273 1.453 13.145 1.00 97.81 101 ILE A CA 1
ATOM 764 C C . ILE A 1 101 ? -0.567 1.374 14.642 1.00 97.81 101 ILE A C 1
ATOM 766 O O . ILE A 1 101 ? -1.724 1.522 15.037 1.00 97.81 101 ILE A O 1
ATOM 770 N N . ASP A 1 102 ? 0.461 1.219 15.480 1.00 98.00 102 ASP A N 1
ATOM 771 C CA . ASP A 1 102 ? 0.310 1.210 16.941 1.00 98.00 102 ASP A CA 1
ATOM 772 C C . ASP A 1 102 ? -0.342 2.508 17.438 1.00 98.00 102 ASP A C 1
ATOM 774 O O . ASP A 1 102 ? -1.315 2.481 18.202 1.00 98.00 102 ASP A O 1
ATOM 778 N N . GLN A 1 103 ? 0.160 3.648 16.956 1.00 96.75 103 GLN A N 1
ATOM 779 C CA . GLN A 1 103 ? -0.339 4.975 17.318 1.00 96.75 103 GLN A CA 1
ATOM 780 C C . GLN A 1 103 ? -1.792 5.173 16.869 1.00 96.75 103 GLN A C 1
ATOM 782 O O . GLN A 1 103 ? -2.633 5.630 17.651 1.00 96.75 103 GLN A O 1
ATOM 787 N N . GLY A 1 104 ? -2.118 4.784 15.632 1.00 96.75 104 GLY A N 1
ATOM 788 C CA . GLY A 1 104 ? -3.480 4.866 15.113 1.00 96.75 104 GLY A CA 1
ATOM 789 C C . GLY A 1 104 ? -4.453 3.962 15.879 1.00 96.75 104 GLY A C 1
ATOM 790 O O . GLY A 1 104 ? -5.543 4.404 16.246 1.00 96.75 104 GLY A O 1
ATOM 791 N N . LEU A 1 105 ? -4.056 2.727 16.204 1.00 98.19 105 LEU A N 1
ATOM 792 C CA . LEU A 1 105 ? -4.873 1.810 17.004 1.00 98.19 105 LEU A CA 1
ATOM 793 C C . LEU A 1 105 ? -5.106 2.357 18.414 1.00 98.19 105 LEU A C 1
ATOM 795 O O . LEU A 1 105 ? -6.227 2.294 18.916 1.00 98.19 105 LEU A O 1
ATOM 799 N N . ALA A 1 106 ? -4.089 2.939 19.054 1.00 97.75 106 ALA A N 1
ATOM 800 C CA . ALA A 1 106 ? -4.248 3.596 20.350 1.00 97.75 106 ALA A CA 1
ATOM 801 C C . ALA A 1 106 ? -5.250 4.765 20.282 1.00 97.75 106 ALA A C 1
ATOM 803 O O . ALA A 1 106 ? -6.136 4.872 21.137 1.00 97.75 106 ALA A O 1
ATOM 804 N N . ALA A 1 107 ? -5.176 5.593 19.236 1.00 96.69 107 ALA A N 1
ATOM 805 C CA . ALA A 1 107 ? -6.122 6.684 19.018 1.00 96.69 107 ALA A CA 1
ATOM 806 C C . ALA A 1 107 ? -7.560 6.177 18.808 1.00 96.69 107 ALA A C 1
ATOM 808 O O . ALA A 1 107 ? -8.499 6.742 19.378 1.00 96.69 107 ALA A O 1
ATOM 809 N N . VAL A 1 108 ? -7.742 5.092 18.045 1.00 97.38 108 VAL A N 1
ATOM 810 C CA . VAL A 1 108 ? -9.055 4.464 17.821 1.00 97.38 108 VAL A CA 1
ATOM 811 C C . VAL A 1 108 ? -9.600 3.837 19.102 1.00 97.38 108 VAL A C 1
ATOM 813 O O . VAL A 1 108 ? -10.764 4.060 19.426 1.00 97.38 108 VAL A O 1
ATOM 816 N N . ARG A 1 109 ? -8.777 3.137 19.895 1.00 97.94 109 ARG A N 1
ATOM 817 C CA . ARG A 1 109 ? -9.194 2.621 21.213 1.00 97.94 109 ARG A CA 1
ATOM 818 C C . ARG A 1 109 ? -9.703 3.748 22.104 1.00 97.94 109 ARG A C 1
ATOM 820 O O . ARG A 1 109 ? -10.784 3.625 22.675 1.00 97.94 109 ARG A O 1
ATOM 827 N N . LYS A 1 110 ? -8.976 4.870 22.164 1.00 97.25 110 LYS A N 1
ATOM 828 C CA . LYS A 1 110 ? -9.407 6.048 22.924 1.00 97.25 110 LYS A CA 1
ATOM 829 C C . LYS A 1 110 ? -10.722 6.620 22.393 1.00 97.25 110 LYS A C 1
ATOM 831 O O . LYS A 1 110 ? -11.605 6.945 23.178 1.00 97.25 110 LYS A O 1
ATOM 836 N N . TYR A 1 111 ? -10.878 6.725 21.074 1.00 96.19 111 TYR A N 1
ATOM 837 C CA . TYR A 1 111 ? -12.138 7.167 20.474 1.00 96.19 111 TYR A CA 1
ATOM 838 C C . TYR A 1 111 ? -13.304 6.235 20.826 1.00 96.19 111 TYR A C 1
ATOM 840 O O . TYR A 1 111 ? -14.368 6.725 21.190 1.00 96.19 111 TYR A O 1
ATOM 848 N N . ASN A 1 112 ? -13.111 4.918 20.760 1.00 97.06 112 ASN A N 1
ATOM 849 C CA . ASN A 1 112 ? -14.158 3.934 21.042 1.00 97.06 112 ASN A CA 1
ATOM 850 C C . ASN A 1 112 ? -14.562 3.933 22.521 1.00 97.06 112 ASN A C 1
ATOM 852 O O . ASN A 1 112 ? -15.741 3.775 22.825 1.00 97.06 112 ASN A O 1
ATOM 856 N N . GLN A 1 113 ? -13.613 4.171 23.431 1.00 97.00 113 GLN A N 1
ATOM 857 C CA . GLN A 1 113 ? -13.903 4.405 24.850 1.00 97.00 113 GLN A CA 1
ATOM 858 C C . GLN A 1 113 ? -14.767 5.658 25.049 1.00 97.00 113 GLN A C 1
ATOM 860 O O . GLN A 1 113 ? -15.717 5.628 25.827 1.00 97.00 113 GLN A O 1
ATOM 865 N N . ASP A 1 114 ? -14.471 6.735 24.316 1.00 95.81 114 ASP A N 1
ATOM 866 C CA . ASP A 1 114 ? -15.234 7.986 24.376 1.00 95.81 114 ASP A CA 1
ATOM 867 C C . ASP A 1 114 ? -16.611 7.876 23.681 1.00 95.81 114 ASP A C 1
ATOM 869 O O . ASP A 1 114 ? -17.522 8.642 23.989 1.00 95.81 114 ASP A O 1
ATOM 873 N N . ASN A 1 115 ? -16.775 6.941 22.735 1.00 95.06 115 ASN A N 1
ATOM 874 C CA . ASN A 1 115 ? -17.953 6.818 21.864 1.00 95.06 115 ASN A CA 1
ATOM 875 C C . ASN A 1 115 ? -18.471 5.364 21.778 1.00 95.06 115 ASN A C 1
ATOM 877 O O . ASN A 1 115 ? -18.566 4.802 20.683 1.00 95.06 115 ASN A O 1
ATOM 881 N N . PRO A 1 116 ? -18.873 4.738 22.901 1.00 95.19 116 PRO A N 1
ATOM 882 C CA . PRO A 1 116 ? -19.162 3.299 22.955 1.00 95.19 116 PRO A CA 1
ATOM 883 C C . PRO A 1 116 ? -20.373 2.861 22.117 1.00 95.19 116 PRO A C 1
ATOM 885 O O . PRO A 1 116 ? -20.510 1.684 21.801 1.00 95.19 116 PRO A O 1
ATOM 888 N N . LYS A 1 117 ? -21.266 3.788 21.750 1.00 94.44 117 LYS A N 1
ATOM 889 C CA . LYS A 1 117 ? -22.452 3.496 20.923 1.00 94.44 117 LYS A CA 1
ATOM 890 C C . LYS A 1 117 ? -22.147 3.441 19.427 1.00 94.44 117 LYS A C 1
ATOM 892 O O . LYS A 1 117 ? -22.962 2.932 18.665 1.00 94.44 117 LYS A O 1
ATOM 897 N N . THR A 1 118 ? -21.012 3.994 19.011 1.00 93.69 118 THR A N 1
ATOM 898 C CA . THR A 1 118 ? -20.604 4.087 17.606 1.00 93.69 118 THR A CA 1
ATOM 899 C C . THR A 1 118 ? -19.094 3.861 17.492 1.00 93.69 118 THR A C 1
ATOM 901 O O . THR A 1 118 ? -18.358 4.795 17.155 1.00 93.69 118 THR A O 1
ATOM 904 N N . PRO A 1 119 ? -18.609 2.659 17.850 1.00 95.19 119 PRO A N 1
ATOM 905 C CA . PRO A 1 119 ? -17.193 2.350 17.767 1.00 95.19 119 PRO A CA 1
ATOM 906 C C . PRO A 1 119 ? -16.737 2.301 16.306 1.00 95.19 119 PRO A C 1
ATOM 908 O O . PRO A 1 119 ? -17.487 1.912 15.411 1.00 95.19 119 PRO A O 1
ATOM 911 N N . LEU A 1 120 ? -15.482 2.669 16.084 1.00 96.00 120 LEU A N 1
ATOM 912 C CA . LEU A 1 120 ? -14.790 2.506 14.815 1.00 96.00 120 LEU A CA 1
ATOM 913 C C . LEU A 1 120 ? -14.076 1.160 14.776 1.00 96.00 120 LEU A C 1
ATOM 915 O O . LEU A 1 120 ? -13.439 0.755 15.753 1.00 96.00 120 LEU A O 1
ATOM 919 N N . ALA A 1 121 ? -14.099 0.544 13.603 1.00 96.62 121 ALA A N 1
ATOM 920 C CA . ALA A 1 121 ? -13.181 -0.515 13.215 1.00 96.62 121 ALA A CA 1
ATOM 921 C C . ALA A 1 121 ? -12.106 0.018 12.245 1.00 96.62 121 ALA A C 1
ATOM 923 O O . ALA A 1 121 ? -12.202 1.128 11.713 1.00 96.62 121 ALA A O 1
ATOM 924 N N . VAL A 1 122 ? -11.046 -0.757 12.037 1.00 97.62 122 VAL A N 1
ATOM 925 C CA . VAL A 1 122 ? -9.835 -0.318 11.336 1.00 97.62 122 VAL A CA 1
ATOM 926 C C . VAL A 1 122 ? -9.578 -1.144 10.084 1.00 97.62 122 VAL A C 1
ATOM 928 O O . VAL A 1 122 ? -9.653 -2.374 10.099 1.00 97.62 122 VAL A O 1
ATOM 931 N N . LYS A 1 123 ? -9.185 -0.437 9.022 1.00 97.94 123 LYS A N 1
ATOM 932 C CA . LYS A 1 123 ? -8.436 -0.976 7.889 1.00 97.94 123 LYS A CA 1
ATOM 933 C C . LYS A 1 123 ? -6.977 -0.553 7.997 1.00 97.94 123 LYS A C 1
ATOM 935 O O . LYS A 1 123 ? -6.708 0.638 8.116 1.00 97.94 123 LYS A O 1
ATOM 940 N N . ILE A 1 124 ? -6.038 -1.485 7.894 1.00 97.81 124 ILE A N 1
ATOM 941 C CA . ILE A 1 124 ? -4.615 -1.152 7.746 1.00 97.81 124 ILE A CA 1
ATOM 942 C C . ILE A 1 124 ? -4.298 -0.999 6.259 1.00 97.81 124 ILE A C 1
ATOM 944 O O . ILE A 1 124 ? -4.650 -1.856 5.451 1.00 97.81 124 ILE A O 1
ATOM 948 N N . ARG A 1 125 ? -3.606 0.076 5.882 1.00 97.31 125 ARG A N 1
ATOM 949 C CA . ARG A 1 125 ? -3.124 0.288 4.514 1.00 97.31 125 ARG A CA 1
ATOM 950 C C . ARG A 1 125 ? -1.669 0.723 4.531 1.00 97.31 125 ARG A C 1
ATOM 952 O O . ARG A 1 125 ? -1.348 1.865 4.863 1.00 97.31 125 ARG A O 1
ATOM 959 N N . VAL A 1 126 ? -0.800 -0.201 4.136 1.00 96.25 126 VAL A N 1
ATOM 960 C CA . VAL A 1 126 ? 0.632 0.062 4.022 1.00 96.25 126 VAL A CA 1
ATOM 961 C C . VAL A 1 126 ? 0.961 0.555 2.624 1.00 96.25 126 VAL A C 1
ATOM 963 O O . VAL A 1 126 ? 0.555 -0.041 1.626 1.00 96.25 126 VAL A O 1
ATOM 966 N N . TRP A 1 127 ? 1.726 1.637 2.559 1.00 94.38 127 TRP A N 1
ATOM 967 C CA . TRP A 1 127 ? 2.280 2.151 1.320 1.00 94.38 127 TRP A CA 1
ATOM 968 C C . TRP A 1 127 ? 3.618 1.478 1.009 1.00 94.38 127 TRP A C 1
ATOM 970 O O . TRP A 1 127 ? 4.619 1.733 1.682 1.00 94.38 127 TRP A O 1
ATOM 980 N N . GLY A 1 128 ? 3.611 0.629 -0.022 1.00 94.25 128 GLY A N 1
ATOM 981 C CA . GLY A 1 128 ? 4.795 0.086 -0.692 1.00 94.25 128 GLY A CA 1
ATOM 982 C C . GLY A 1 128 ? 5.285 0.991 -1.824 1.00 94.25 128 GLY A C 1
ATOM 983 O O . GLY A 1 128 ? 5.360 2.209 -1.664 1.00 94.25 128 GLY A O 1
ATOM 984 N N . GLY A 1 129 ? 5.615 0.417 -2.980 1.00 94.94 129 GLY A N 1
ATOM 985 C CA . GLY A 1 129 ? 6.083 1.155 -4.153 1.00 94.94 129 GLY A CA 1
ATOM 986 C C . GLY A 1 129 ? 7.210 2.127 -3.811 1.00 94.94 129 GLY A C 1
ATOM 987 O O . GLY A 1 129 ? 8.235 1.734 -3.249 1.00 94.94 129 GLY A O 1
ATOM 988 N N . PHE A 1 130 ? 6.994 3.417 -4.082 1.00 94.62 130 PHE A N 1
ATOM 989 C CA . PHE A 1 130 ? 7.979 4.470 -3.801 1.00 94.62 130 PHE A CA 1
ATOM 990 C C . PHE A 1 130 ? 8.204 4.759 -2.309 1.00 94.62 130 PHE A C 1
ATOM 992 O O . PHE A 1 130 ? 9.109 5.519 -1.970 1.00 94.62 130 PHE A O 1
ATOM 999 N N . TRP A 1 131 ? 7.402 4.167 -1.419 1.00 95.00 131 TRP A N 1
ATOM 1000 C CA . TRP A 1 131 ? 7.571 4.188 0.037 1.00 95.00 131 TRP A CA 1
ATOM 1001 C C . TRP A 1 131 ? 8.312 2.968 0.587 1.00 95.00 131 TRP A C 1
ATOM 1003 O O . TRP A 1 131 ? 8.560 2.915 1.795 1.00 95.00 131 TRP A O 1
ATOM 1013 N N . ALA A 1 132 ? 8.724 2.028 -0.271 1.00 96.69 132 ALA A N 1
ATOM 1014 C CA . ALA A 1 132 ? 9.575 0.918 0.140 1.00 96.69 132 ALA A CA 1
ATOM 1015 C C . ALA A 1 132 ? 10.879 1.421 0.806 1.00 96.69 132 ALA A C 1
ATOM 1017 O O . ALA A 1 132 ? 11.349 2.525 0.494 1.00 96.69 132 ALA A O 1
ATOM 1018 N N . PRO A 1 133 ? 11.461 0.642 1.733 1.00 96.75 133 PRO A N 1
ATOM 1019 C CA . PRO A 1 133 ? 12.795 0.900 2.253 1.00 96.75 133 PRO A CA 1
ATOM 1020 C C . PRO A 1 133 ? 13.860 0.827 1.150 1.00 96.75 133 PRO A C 1
ATOM 1022 O O . PRO A 1 133 ? 13.776 0.000 0.239 1.00 96.75 133 PRO A O 1
ATOM 1025 N N . ASP A 1 134 ? 14.925 1.616 1.288 1.00 96.75 134 ASP A N 1
ATOM 1026 C CA . ASP A 1 134 ? 16.049 1.632 0.343 1.00 96.75 134 ASP A CA 1
ATOM 1027 C C . ASP A 1 134 ? 16.686 0.252 0.143 1.00 96.75 134 ASP A C 1
ATOM 1029 O O . ASP A 1 134 ? 17.054 -0.109 -0.975 1.00 96.75 134 ASP A O 1
ATOM 1033 N N . TRP A 1 135 ? 16.780 -0.540 1.215 1.00 97.44 135 TRP A N 1
ATOM 1034 C CA . TRP A 1 135 ? 17.349 -1.884 1.161 1.00 97.44 135 TRP A CA 1
ATOM 1035 C C . TRP A 1 135 ? 16.509 -2.835 0.297 1.00 97.44 135 TRP A C 1
ATOM 1037 O O . TRP A 1 135 ? 17.077 -3.676 -0.397 1.00 97.44 135 TRP A O 1
ATOM 1047 N N . VAL A 1 136 ? 15.181 -2.670 0.279 1.00 98.19 136 VAL A N 1
ATOM 1048 C CA . VAL A 1 136 ? 14.281 -3.448 -0.586 1.00 98.19 136 VAL A CA 1
ATOM 1049 C C . VAL A 1 136 ? 14.480 -3.039 -2.034 1.00 98.19 136 VAL A C 1
ATOM 1051 O O . VAL A 1 136 ? 14.667 -3.898 -2.893 1.00 98.19 136 VAL A O 1
ATOM 1054 N N . MET A 1 137 ? 14.475 -1.730 -2.308 1.00 98.00 137 MET A N 1
ATOM 1055 C CA . MET A 1 137 ? 14.675 -1.226 -3.668 1.00 98.00 137 MET A CA 1
ATOM 1056 C C . MET A 1 137 ? 16.005 -1.739 -4.231 1.00 98.00 137 MET A C 1
ATOM 1058 O O . MET A 1 137 ? 16.043 -2.297 -5.326 1.00 98.00 137 MET A O 1
ATOM 1062 N N . GLN A 1 138 ? 17.076 -1.670 -3.435 1.00 97.56 138 GLN A N 1
ATOM 1063 C CA . GLN A 1 138 ? 18.382 -2.188 -3.824 1.00 97.56 138 GLN A CA 1
ATOM 1064 C C . GLN A 1 138 ? 18.377 -3.708 -4.051 1.00 97.56 138 GLN A C 1
ATOM 1066 O O . GLN A 1 138 ? 18.910 -4.169 -5.059 1.00 97.56 138 GLN A O 1
ATOM 1071 N N . ALA A 1 139 ? 17.762 -4.488 -3.158 1.00 97.06 139 ALA A N 1
ATOM 1072 C CA . ALA A 1 139 ? 17.685 -5.946 -3.285 1.00 97.06 139 ALA A CA 1
ATOM 1073 C C . ALA A 1 139 ? 16.822 -6.408 -4.473 1.00 97.06 139 ALA A C 1
ATOM 1075 O O . ALA A 1 139 ? 17.044 -7.493 -5.003 1.00 97.06 139 ALA A O 1
ATOM 1076 N N . SER A 1 140 ? 15.868 -5.582 -4.911 1.00 97.62 140 SER A N 1
ATOM 1077 C CA . SER A 1 140 ? 14.968 -5.885 -6.031 1.00 97.62 140 SER A C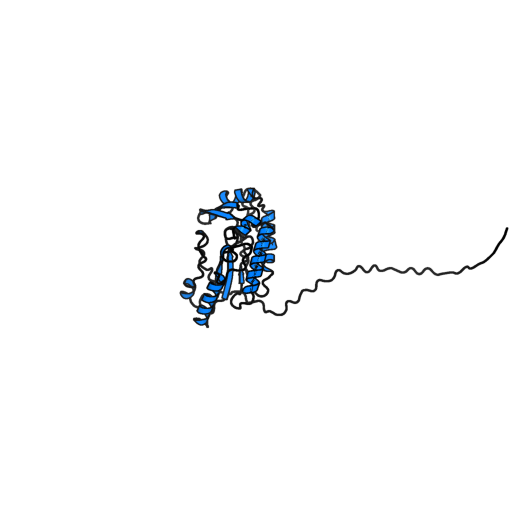A 1
ATOM 1078 C C . SER A 1 140 ? 15.581 -5.692 -7.425 1.00 97.62 140 SER A C 1
ATOM 1080 O O . SER A 1 140 ? 14.933 -6.001 -8.415 1.00 97.62 140 SER A O 1
ATOM 1082 N N . GLY A 1 141 ? 16.821 -5.205 -7.531 1.00 97.19 141 GLY A N 1
ATOM 1083 C CA . GLY A 1 141 ? 17.464 -4.899 -8.820 1.00 97.19 141 GLY A CA 1
ATOM 1084 C C . GLY A 1 141 ? 18.037 -3.485 -8.916 1.00 97.19 141 GLY A C 1
ATOM 1085 O O . GLY A 1 141 ? 18.657 -3.145 -9.921 1.00 97.19 141 GLY A O 1
ATOM 1086 N N . GLY A 1 142 ? 17.894 -2.685 -7.856 1.00 97.69 142 GLY A N 1
ATOM 1087 C CA . GLY A 1 142 ? 18.346 -1.298 -7.797 1.00 97.69 142 GLY A CA 1
ATOM 1088 C C . GLY A 1 142 ? 17.184 -0.306 -7.779 1.00 97.69 142 GLY A C 1
ATOM 1089 O O . GLY A 1 142 ? 16.024 -0.658 -7.995 1.00 97.69 142 GLY A O 1
ATOM 1090 N N . LYS A 1 143 ? 17.506 0.960 -7.494 1.00 97.94 143 LYS A N 1
ATOM 1091 C CA . LYS A 1 143 ? 16.535 2.058 -7.542 1.00 97.94 143 LYS A CA 1
ATOM 1092 C C . LYS A 1 143 ? 16.290 2.499 -8.984 1.00 97.94 143 LYS A C 1
ATOM 1094 O O . LYS A 1 143 ? 17.232 2.795 -9.718 1.00 97.94 143 LYS A O 1
ATOM 1099 N N . ILE A 1 144 ? 15.021 2.618 -9.351 1.00 98.44 144 ILE A N 1
ATOM 1100 C CA . ILE A 1 144 ? 14.560 3.160 -10.626 1.00 98.44 144 ILE A CA 1
ATOM 1101 C C . ILE A 1 144 ? 14.068 4.584 -10.373 1.00 98.44 144 ILE A C 1
ATOM 1103 O O . ILE A 1 144 ? 13.003 4.783 -9.787 1.00 98.44 144 ILE A O 1
ATOM 1107 N N . GLY A 1 145 ? 14.846 5.569 -10.815 1.00 98.19 145 GLY A N 1
ATOM 1108 C CA . GLY A 1 145 ? 14.437 6.971 -10.784 1.00 98.19 145 GLY A CA 1
ATOM 1109 C C . GLY A 1 145 ? 13.383 7.253 -11.855 1.00 98.19 145 GLY A C 1
ATOM 1110 O O . GLY A 1 145 ? 13.605 6.984 -13.037 1.00 98.19 145 GLY A O 1
ATOM 1111 N N . VAL A 1 146 ? 12.244 7.804 -11.445 1.00 97.75 146 VAL A N 1
ATOM 1112 C CA . VAL A 1 146 ? 11.079 8.081 -12.298 1.00 97.75 146 VAL A CA 1
ATOM 1113 C C . VAL A 1 146 ? 10.492 9.460 -12.010 1.00 97.75 146 VAL A C 1
ATOM 1115 O O . VAL A 1 146 ? 10.630 10.003 -10.912 1.00 97.75 146 VAL A O 1
ATOM 1118 N N . VAL A 1 147 ? 9.777 10.014 -12.987 1.00 97.31 147 VAL A N 1
ATOM 1119 C CA . VAL A 1 147 ? 8.955 11.218 -12.826 1.00 97.31 147 VAL A CA 1
ATOM 1120 C C . VAL A 1 147 ? 7.486 10.809 -12.820 1.00 97.31 147 VAL A C 1
ATOM 1122 O O . VAL A 1 147 ? 6.890 10.602 -13.875 1.00 97.31 147 VAL A O 1
ATOM 1125 N N . HIS A 1 148 ? 6.899 10.708 -11.627 1.00 94.50 148 HIS A N 1
ATOM 1126 C CA . HIS A 1 148 ? 5.479 10.405 -11.470 1.00 94.50 148 HIS A CA 1
ATOM 1127 C C . HIS A 1 148 ? 4.636 11.662 -11.678 1.00 94.50 148 HIS A C 1
ATOM 1129 O O . HIS A 1 148 ? 4.868 12.665 -11.001 1.00 94.50 148 HIS A O 1
ATOM 1135 N N . THR A 1 149 ? 3.637 11.598 -12.557 1.00 91.44 149 THR A N 1
ATOM 1136 C CA . THR A 1 149 ? 2.661 12.672 -12.777 1.00 91.44 149 THR A CA 1
ATOM 1137 C C . THR A 1 149 ? 1.289 12.236 -12.286 1.00 91.44 149 THR A C 1
ATOM 1139 O O . THR A 1 149 ? 0.716 11.260 -12.766 1.00 91.44 149 THR A O 1
ATOM 1142 N N . ASN A 1 150 ? 0.750 12.959 -11.304 1.00 86.38 150 ASN A N 1
ATOM 1143 C CA . ASN A 1 150 ? -0.538 12.613 -10.712 1.00 86.38 150 ASN A CA 1
ATOM 1144 C C . ASN A 1 150 ? -1.725 13.036 -11.603 1.00 86.38 150 ASN A C 1
ATOM 1146 O O . ASN A 1 150 ? -1.563 13.746 -12.595 1.00 86.38 150 ASN A O 1
ATOM 1150 N N . GLY A 1 151 ? -2.948 12.653 -11.219 1.00 79.88 151 GLY A N 1
ATOM 1151 C CA . GLY A 1 151 ? -4.169 12.973 -11.976 1.00 79.88 151 GLY A CA 1
ATOM 1152 C C . GLY A 1 151 ? -4.498 14.470 -12.105 1.00 79.88 151 GLY A C 1
ATOM 1153 O O . GLY A 1 151 ? -5.383 14.827 -12.874 1.00 79.88 151 GLY A O 1
ATOM 1154 N N . GLN A 1 152 ? -3.802 15.348 -11.375 1.00 84.56 152 GLN A N 1
ATOM 1155 C CA . GLN A 1 152 ? -3.908 16.807 -11.501 1.00 84.56 152 GLN A CA 1
ATOM 1156 C C . GLN A 1 152 ? -2.789 17.410 -12.369 1.00 84.56 152 GLN A C 1
ATOM 1158 O O . GLN A 1 152 ? -2.669 18.629 -12.438 1.00 84.56 152 GLN A O 1
ATOM 1163 N N . GLY A 1 153 ? -1.952 16.581 -13.000 1.00 86.25 153 GLY A N 1
ATOM 1164 C CA . GLY A 1 153 ? -0.830 17.028 -13.826 1.00 86.25 153 GLY A CA 1
ATOM 1165 C C . GLY A 1 153 ? 0.401 17.476 -13.032 1.00 86.25 153 GLY A C 1
ATOM 1166 O O . GLY A 1 153 ? 1.323 18.039 -13.613 1.00 86.25 153 GLY A O 1
ATOM 1167 N N . ASN A 1 154 ? 0.450 17.238 -11.717 1.00 89.00 154 ASN A N 1
ATOM 1168 C CA . ASN A 1 154 ? 1.617 17.585 -10.908 1.00 89.00 154 ASN A CA 1
ATOM 1169 C C . ASN A 1 154 ? 2.662 16.469 -10.981 1.00 89.00 154 ASN A C 1
ATOM 1171 O O . ASN A 1 154 ? 2.395 15.343 -10.550 1.00 89.00 154 ASN A O 1
ATOM 1175 N N . SER A 1 155 ? 3.857 16.802 -11.464 1.00 93.25 155 SER A N 1
ATOM 1176 C CA . SER A 1 155 ? 4.972 15.863 -11.602 1.00 93.25 155 SER A CA 1
ATOM 1177 C C . SER A 1 155 ? 5.940 15.928 -10.419 1.00 93.25 155 SER A C 1
ATOM 1179 O O . SER A 1 155 ? 6.253 17.011 -9.919 1.00 93.25 155 SER A O 1
ATOM 1181 N N . LYS A 1 156 ? 6.445 14.773 -9.972 1.00 93.06 156 LYS A N 1
ATOM 1182 C CA . LYS A 1 156 ? 7.471 14.664 -8.925 1.00 93.06 156 LYS A CA 1
ATOM 1183 C C . LYS A 1 156 ? 8.447 13.526 -9.203 1.00 93.06 156 LYS A C 1
ATOM 1185 O O . LYS A 1 156 ? 8.041 12.443 -9.615 1.00 93.06 156 LYS A O 1
ATOM 1190 N N . ASN A 1 157 ? 9.714 13.750 -8.863 1.00 95.19 157 ASN A N 1
ATOM 1191 C CA . ASN A 1 157 ? 10.722 12.693 -8.860 1.00 95.19 157 ASN A CA 1
ATOM 1192 C C . ASN A 1 157 ? 10.426 11.682 -7.746 1.00 95.19 157 ASN A C 1
ATOM 1194 O O . ASN A 1 157 ? 10.056 12.063 -6.624 1.00 95.19 157 ASN A O 1
ATOM 1198 N N . ARG A 1 158 ? 10.575 10.399 -8.071 1.00 95.31 158 ARG A N 1
ATOM 1199 C CA . ARG A 1 158 ? 10.399 9.253 -7.178 1.00 95.31 158 ARG A CA 1
ATOM 1200 C C . ARG A 1 158 ? 11.440 8.189 -7.493 1.00 95.31 158 ARG A C 1
ATOM 1202 O O . ARG A 1 158 ? 11.895 8.102 -8.627 1.00 95.31 158 ARG A O 1
ATOM 1209 N N . ASP A 1 159 ? 11.733 7.368 -6.494 1.00 96.75 159 ASP A N 1
ATOM 1210 C CA . ASP A 1 159 ? 12.502 6.140 -6.662 1.00 96.75 159 ASP A CA 1
ATOM 1211 C C . ASP A 1 159 ? 11.580 4.946 -6.428 1.00 96.75 159 ASP A C 1
ATOM 1213 O O . ASP A 1 159 ? 10.749 4.963 -5.517 1.00 96.75 159 ASP A O 1
ATOM 1217 N N . LEU A 1 160 ? 11.739 3.913 -7.248 1.00 97.06 160 LEU A N 1
ATOM 1218 C CA . LEU A 1 160 ? 11.047 2.637 -7.118 1.00 97.06 160 LEU A CA 1
ATOM 1219 C C . LEU A 1 160 ? 12.047 1.487 -7.035 1.00 97.06 160 LEU A C 1
ATOM 1221 O O . LEU A 1 160 ? 13.128 1.549 -7.612 1.00 97.06 160 LEU A O 1
ATOM 1225 N N . GLY A 1 161 ? 11.656 0.417 -6.349 1.00 97.19 161 GLY A N 1
ATOM 1226 C CA . GLY A 1 161 ? 12.236 -0.901 -6.595 1.00 97.19 161 GLY A CA 1
ATOM 1227 C C . GLY A 1 161 ? 11.578 -1.561 -7.807 1.00 97.19 161 GLY A C 1
ATOM 1228 O O . GLY A 1 161 ? 10.580 -1.068 -8.337 1.00 97.19 161 GLY A O 1
ATOM 1229 N N . HIS A 1 162 ? 12.089 -2.717 -8.213 1.00 97.62 162 HIS A N 1
ATOM 1230 C CA . HIS A 1 162 ? 11.440 -3.550 -9.220 1.00 97.62 162 HIS A CA 1
ATOM 1231 C C . HIS A 1 162 ? 10.274 -4.287 -8.551 1.00 97.62 162 HIS A C 1
ATOM 1233 O O . HIS A 1 162 ? 10.433 -5.411 -8.069 1.00 97.62 162 HIS A O 1
ATOM 1239 N N . VAL A 1 163 ? 9.109 -3.635 -8.478 1.00 96.19 163 VAL A N 1
ATOM 1240 C CA . VAL A 1 163 ? 7.928 -4.146 -7.749 1.00 96.19 163 VAL A CA 1
ATOM 1241 C C . VAL A 1 163 ? 7.427 -5.490 -8.283 1.00 96.19 163 VAL A C 1
ATOM 1243 O O . VAL A 1 163 ? 6.817 -6.242 -7.546 1.00 96.19 163 VAL A O 1
ATOM 1246 N N . TRP A 1 164 ? 7.737 -5.810 -9.542 1.00 95.94 164 TRP A N 1
ATOM 1247 C CA . TRP A 1 164 ? 7.416 -7.080 -10.205 1.00 95.94 164 TRP A CA 1
ATOM 1248 C C . TRP A 1 164 ? 8.452 -8.191 -9.966 1.00 95.94 164 TRP A C 1
ATOM 1250 O O . TRP A 1 164 ? 8.395 -9.229 -10.621 1.00 95.94 164 TRP A O 1
ATOM 1260 N N . SER A 1 165 ? 9.462 -7.967 -9.120 1.00 96.81 165 SER A N 1
ATOM 1261 C CA . SER A 1 165 ? 10.519 -8.952 -8.871 1.00 96.81 165 SER A CA 1
ATOM 1262 C C . SER A 1 165 ? 10.211 -9.842 -7.668 1.00 96.81 165 SER A C 1
ATOM 1264 O O . SER A 1 165 ? 9.704 -9.377 -6.646 1.00 96.81 165 SER A O 1
ATOM 1266 N N . ASP A 1 166 ? 10.639 -11.103 -7.738 1.00 95.88 166 ASP A N 1
ATOM 1267 C CA . ASP A 1 166 ? 10.529 -12.058 -6.626 1.00 95.88 166 ASP A CA 1
ATOM 1268 C C . ASP A 1 166 ? 11.192 -11.541 -5.342 1.00 95.88 166 ASP A C 1
ATOM 1270 O O . ASP A 1 166 ? 10.708 -11.782 -4.239 1.00 95.88 166 ASP A O 1
ATOM 1274 N N . ALA A 1 167 ? 12.304 -10.809 -5.466 1.00 96.94 167 ALA A N 1
ATOM 1275 C CA . ALA A 1 167 ? 13.008 -10.237 -4.323 1.00 96.94 167 ALA A CA 1
ATOM 1276 C C . ALA A 1 167 ? 12.175 -9.156 -3.615 1.00 96.94 167 ALA A C 1
ATOM 1278 O O . ALA A 1 167 ? 12.166 -9.103 -2.383 1.00 96.94 167 ALA A O 1
ATOM 1279 N N . TYR A 1 168 ? 11.449 -8.329 -4.375 1.00 97.62 168 TYR A N 1
ATOM 1280 C CA . TYR A 1 168 ? 10.532 -7.338 -3.818 1.00 97.62 168 TYR A CA 1
ATOM 1281 C C . TYR A 1 168 ? 9.367 -8.015 -3.088 1.00 97.62 168 TYR A C 1
ATOM 1283 O O . TYR A 1 168 ? 9.110 -7.699 -1.926 1.00 97.62 168 TYR A O 1
ATOM 1291 N N . HIS A 1 169 ? 8.726 -9.003 -3.723 1.00 96.56 169 HIS A N 1
ATOM 1292 C CA . HIS A 1 169 ? 7.628 -9.760 -3.114 1.00 96.56 169 HIS A CA 1
ATOM 1293 C C . HIS A 1 169 ? 8.058 -10.537 -1.884 1.00 96.56 169 HIS A C 1
ATOM 1295 O O . HIS A 1 169 ? 7.380 -10.492 -0.869 1.00 96.56 169 HIS A O 1
ATOM 1301 N N . LYS A 1 170 ? 9.229 -11.176 -1.905 1.00 96.06 170 LYS A N 1
ATOM 1302 C CA . LYS A 1 170 ? 9.757 -11.861 -0.723 1.00 96.06 170 LYS A CA 1
ATOM 1303 C C . LYS A 1 170 ? 9.914 -10.904 0.462 1.00 96.06 170 LYS A C 1
ATOM 1305 O O . LYS A 1 170 ? 9.589 -11.268 1.590 1.00 96.06 170 LYS A O 1
ATOM 1310 N N . ALA A 1 171 ? 10.402 -9.687 0.220 1.00 97.38 171 ALA A N 1
ATOM 1311 C CA . ALA A 1 171 ? 10.504 -8.672 1.263 1.00 97.38 171 ALA A CA 1
ATOM 1312 C C . ALA A 1 171 ? 9.120 -8.191 1.734 1.00 97.38 171 ALA A C 1
ATOM 1314 O O . ALA A 1 171 ? 8.916 -7.993 2.932 1.00 97.38 171 ALA A O 1
ATOM 1315 N N . TRP A 1 172 ? 8.163 -8.026 0.816 1.00 97.75 172 TRP A N 1
ATOM 1316 C CA . TRP A 1 172 ? 6.798 -7.624 1.153 1.00 97.75 172 TRP A CA 1
ATOM 1317 C C . TRP A 1 172 ? 6.045 -8.706 1.939 1.00 97.75 172 TRP A C 1
ATOM 1319 O O . TRP A 1 172 ? 5.436 -8.407 2.963 1.00 97.75 172 TRP A O 1
ATOM 1329 N N . ALA A 1 173 ? 6.126 -9.967 1.521 1.00 97.00 173 ALA A N 1
ATOM 1330 C CA . ALA A 1 173 ? 5.563 -11.106 2.235 1.00 97.00 173 ALA A CA 1
ATOM 1331 C C . ALA A 1 173 ? 6.127 -11.194 3.659 1.00 97.00 173 ALA A C 1
ATOM 1333 O O . ALA A 1 173 ? 5.368 -11.363 4.610 1.00 97.00 173 ALA A O 1
ATOM 1334 N N . HIS A 1 174 ? 7.432 -10.962 3.838 1.00 96.88 174 HIS A N 1
ATOM 1335 C CA . HIS A 1 174 ? 8.023 -10.897 5.174 1.00 96.88 174 HIS A CA 1
ATOM 1336 C C . HIS A 1 174 ? 7.454 -9.748 6.025 1.00 96.88 174 HIS A C 1
ATOM 1338 O O . HIS A 1 174 ? 7.160 -9.930 7.207 1.00 96.88 174 HIS A O 1
ATOM 1344 N N . LEU A 1 175 ? 7.220 -8.568 5.437 1.00 98.31 175 LEU A N 1
ATOM 1345 C CA . LEU A 1 175 ? 6.478 -7.507 6.123 1.00 98.31 175 LEU A CA 1
ATOM 1346 C C . LEU A 1 175 ? 5.076 -7.993 6.538 1.00 98.31 175 LEU A C 1
ATOM 1348 O O . LEU A 1 175 ? 4.663 -7.736 7.668 1.00 98.31 175 LEU A O 1
ATOM 1352 N N . GLN A 1 176 ? 4.342 -8.683 5.662 1.00 98.44 176 GLN A N 1
ATOM 1353 C CA . GLN A 1 176 ? 3.006 -9.196 5.986 1.00 98.44 176 GLN A CA 1
ATOM 1354 C C . GLN A 1 176 ? 3.037 -10.254 7.096 1.00 98.44 176 GLN A C 1
ATOM 1356 O O . GLN A 1 176 ? 2.144 -10.249 7.939 1.00 98.44 176 GLN A O 1
ATOM 1361 N N . GLU A 1 177 ? 4.071 -11.097 7.173 1.00 98.25 177 GLU A N 1
ATOM 1362 C CA . GLU A 1 177 ? 4.289 -12.010 8.306 1.00 98.25 177 GLU A CA 1
ATOM 1363 C C . GLU A 1 177 ? 4.409 -11.240 9.628 1.00 98.25 177 GLU A C 1
ATOM 1365 O O . GLU A 1 177 ? 3.720 -11.563 10.597 1.00 98.25 177 GLU A O 1
ATOM 1370 N N . LEU A 1 178 ? 5.241 -10.191 9.661 1.00 98.44 178 LEU A N 1
ATOM 1371 C CA . LEU A 1 178 ? 5.440 -9.352 10.846 1.00 98.44 178 LEU A CA 1
ATOM 1372 C C . LEU A 1 178 ? 4.152 -8.628 11.262 1.00 98.44 178 LEU A C 1
ATOM 1374 O O . LEU A 1 178 ? 3.815 -8.576 12.447 1.00 98.44 178 LEU A O 1
ATOM 1378 N N . LEU A 1 179 ? 3.422 -8.072 10.291 1.00 98.75 179 LEU A N 1
ATOM 1379 C CA . LEU A 1 179 ? 2.170 -7.362 10.543 1.00 98.75 179 LEU A CA 1
ATOM 1380 C C . LEU A 1 179 ? 1.067 -8.310 11.017 1.00 98.75 179 LEU A C 1
ATOM 1382 O O . LEU A 1 179 ? 0.407 -8.005 12.007 1.00 98.75 179 LEU A O 1
ATOM 1386 N N . ALA A 1 180 ? 0.882 -9.458 10.363 1.00 98.56 180 ALA A N 1
ATOM 1387 C CA . ALA A 1 180 ? -0.126 -10.437 10.756 1.00 98.56 180 ALA A CA 1
ATOM 1388 C C . ALA A 1 180 ? 0.164 -11.002 12.152 1.00 98.56 180 ALA A C 1
ATOM 1390 O O . ALA A 1 180 ? -0.742 -11.074 12.981 1.00 98.56 180 ALA A O 1
ATOM 1391 N N . ALA A 1 181 ? 1.430 -11.316 12.453 1.00 98.25 181 ALA A N 1
ATOM 1392 C CA . ALA A 1 181 ? 1.833 -11.790 13.775 1.00 98.25 181 ALA A CA 1
ATOM 1393 C C . ALA A 1 181 ? 1.470 -10.799 14.894 1.00 98.25 181 ALA A C 1
ATOM 1395 O O . ALA A 1 181 ? 1.110 -11.222 15.992 1.00 98.25 181 ALA A O 1
ATOM 1396 N N . LYS A 1 182 ? 1.539 -9.488 14.622 1.00 98.50 182 LYS A N 1
ATOM 1397 C CA . LYS A 1 182 ? 1.220 -8.449 15.610 1.00 98.50 182 LYS A CA 1
ATOM 1398 C C . LYS A 1 182 ? -0.259 -8.054 15.636 1.00 98.50 182 LYS A C 1
ATOM 1400 O O . LYS A 1 182 ? -0.792 -7.793 16.712 1.00 98.50 182 LYS A O 1
ATOM 1405 N N . TYR A 1 183 ? -0.918 -7.985 14.481 1.00 98.62 183 TYR A N 1
ATOM 1406 C CA . TYR A 1 183 ? -2.211 -7.308 14.337 1.00 98.62 183 TYR A CA 1
ATOM 1407 C C . TYR A 1 183 ? -3.369 -8.216 13.907 1.00 98.62 183 TYR A C 1
ATOM 1409 O O . TYR A 1 183 ? -4.521 -7.815 14.072 1.00 98.62 183 TYR A O 1
ATOM 1417 N N . ASP A 1 184 ? -3.131 -9.434 13.404 1.00 98.44 184 ASP A N 1
ATOM 1418 C CA . ASP A 1 184 ? -4.232 -10.298 12.949 1.00 98.44 184 ASP A CA 1
ATOM 1419 C C . ASP A 1 184 ? -5.140 -10.738 14.102 1.00 98.44 184 ASP A C 1
ATOM 1421 O O . ASP A 1 184 ? -6.327 -10.930 13.897 1.00 98.44 184 ASP A O 1
ATOM 1425 N N . ALA A 1 185 ? -4.645 -10.827 15.336 1.00 97.25 185 ALA A N 1
ATOM 1426 C CA . ALA A 1 185 ? -5.489 -11.130 16.495 1.00 97.25 185 ALA A CA 1
ATOM 1427 C C . ALA A 1 185 ? -6.200 -9.895 17.088 1.00 97.25 185 ALA A C 1
ATOM 1429 O O . ALA A 1 185 ? -7.049 -10.046 17.967 1.00 97.25 185 ALA A O 1
ATOM 1430 N N . ASP A 1 186 ? -5.876 -8.674 16.641 1.00 97.62 186 ASP A N 1
ATOM 1431 C CA . ASP A 1 186 ? -6.471 -7.459 17.202 1.00 97.62 186 ASP A CA 1
ATOM 1432 C C . ASP A 1 186 ? -7.934 -7.313 16.743 1.00 97.62 186 ASP A C 1
ATOM 1434 O O . ASP A 1 186 ? -8.193 -7.253 15.533 1.00 97.62 186 ASP A O 1
ATOM 1438 N N . PRO A 1 187 ? -8.906 -7.226 17.672 1.00 96.00 187 PRO A N 1
ATOM 1439 C CA . PRO A 1 187 ? -10.317 -7.127 17.320 1.00 96.00 187 PRO A CA 1
ATOM 1440 C C . PRO A 1 187 ? -10.685 -5.814 16.618 1.00 96.00 187 PRO A C 1
ATOM 1442 O O . PRO A 1 187 ? -11.740 -5.758 16.002 1.00 96.00 187 PRO A O 1
ATOM 1445 N N . LEU A 1 188 ? -9.859 -4.761 16.683 1.00 97.19 188 LEU A N 1
ATOM 1446 C CA . LEU A 1 188 ? -10.104 -3.524 15.934 1.00 97.19 188 LEU A CA 1
ATOM 1447 C C . LEU A 1 188 ? -9.733 -3.638 14.459 1.00 97.19 188 LEU A C 1
ATOM 1449 O O . LEU A 1 188 ? -10.281 -2.896 13.646 1.00 97.19 188 LEU A O 1
ATOM 1453 N N . VAL A 1 189 ? -8.802 -4.521 14.102 1.00 98.25 189 VAL A N 1
ATOM 1454 C CA . VAL A 1 189 ? -8.273 -4.631 12.739 1.00 98.25 189 VAL A CA 1
ATOM 1455 C C . VAL A 1 189 ? -9.155 -5.580 11.944 1.00 98.25 189 VAL A C 1
ATOM 1457 O O . VAL A 1 189 ? -9.011 -6.790 12.048 1.00 98.25 189 VAL A O 1
ATOM 1460 N N . HIS A 1 190 ? -10.086 -5.043 11.163 1.00 97.81 190 HIS A N 1
ATOM 1461 C CA . HIS A 1 190 ? -11.047 -5.842 10.396 1.00 97.81 190 HIS A CA 1
ATOM 1462 C C . HIS A 1 190 ? -10.572 -6.120 8.968 1.00 97.81 190 HIS A C 1
ATOM 1464 O O . HIS A 1 190 ? -10.876 -7.177 8.410 1.00 97.81 190 HIS A O 1
ATOM 1470 N N . GLU A 1 191 ? -9.821 -5.184 8.385 1.00 97.81 191 GLU A N 1
ATOM 1471 C CA . GLU A 1 191 ? -9.365 -5.261 6.998 1.00 97.81 191 GLU A CA 1
ATOM 1472 C C . GLU A 1 191 ? -7.896 -4.854 6.837 1.00 97.81 191 GLU A C 1
ATOM 1474 O O . GLU A 1 191 ? -7.375 -4.011 7.570 1.00 97.81 191 GLU A O 1
ATOM 1479 N N . VAL A 1 192 ? -7.244 -5.406 5.816 1.00 97.69 192 VAL A N 1
ATOM 1480 C CA . VAL A 1 192 ? -5.932 -4.974 5.322 1.00 97.69 192 VAL A CA 1
ATOM 1481 C C . VAL A 1 192 ? -6.042 -4.699 3.826 1.00 97.69 192 VAL A C 1
ATOM 1483 O O . VAL A 1 192 ? -6.631 -5.480 3.081 1.00 97.69 192 VAL A O 1
ATOM 1486 N N . ALA A 1 193 ? -5.502 -3.570 3.377 1.00 96.69 193 ALA A N 1
ATOM 1487 C CA . ALA A 1 193 ? -5.475 -3.222 1.963 1.00 96.69 193 ALA A CA 1
ATOM 1488 C C . ALA A 1 193 ? -4.374 -3.998 1.226 1.00 96.69 193 ALA A C 1
ATOM 1490 O O . ALA A 1 193 ? -3.225 -4.056 1.678 1.00 96.69 193 ALA A O 1
ATOM 1491 N N . VAL A 1 194 ? -4.728 -4.536 0.063 1.00 96.69 194 VAL A N 1
ATOM 1492 C CA . VAL A 1 194 ? -3.825 -5.259 -0.829 1.00 96.69 194 VAL A CA 1
ATOM 1493 C C . VAL A 1 194 ? -3.079 -4.265 -1.713 1.00 96.69 194 VAL A C 1
ATOM 1495 O O . VAL A 1 194 ? -3.663 -3.615 -2.578 1.00 96.69 194 VAL A O 1
ATOM 1498 N N . THR A 1 195 ? -1.780 -4.120 -1.467 1.00 96.06 195 THR A N 1
ATOM 1499 C CA . THR A 1 195 ? -0.945 -3.056 -2.032 1.00 96.06 195 THR A CA 1
ATOM 1500 C C . THR A 1 195 ? 0.442 -3.525 -2.486 1.00 96.06 195 THR A C 1
ATOM 1502 O O . THR A 1 195 ? 1.258 -2.686 -2.858 1.00 96.06 195 THR A O 1
ATOM 1505 N N . SER A 1 196 ? 0.732 -4.833 -2.510 1.00 93.75 196 SER A N 1
ATOM 1506 C CA . SER A 1 196 ? 2.096 -5.338 -2.757 1.00 93.75 196 SER A CA 1
ATOM 1507 C C . SER A 1 196 ? 2.676 -4.949 -4.120 1.00 93.75 196 SER A C 1
ATOM 1509 O O . SER A 1 196 ? 3.820 -4.512 -4.194 1.00 93.75 196 SER A O 1
ATOM 1511 N N . CYS A 1 197 ? 1.865 -4.988 -5.180 1.00 95.50 197 CYS A N 1
ATOM 1512 C CA . CYS A 1 197 ? 2.274 -4.582 -6.530 1.00 95.50 197 CYS A CA 1
ATOM 1513 C C . CYS A 1 197 ? 2.207 -3.071 -6.790 1.00 95.50 197 CYS A C 1
ATOM 1515 O O . CYS A 1 197 ? 2.448 -2.630 -7.910 1.00 95.50 197 CYS A O 1
ATOM 1517 N N . MET A 1 198 ? 1.831 -2.253 -5.805 1.00 94.88 198 MET A N 1
ATOM 1518 C CA . MET A 1 198 ? 1.613 -0.831 -6.046 1.00 94.88 198 MET A CA 1
ATOM 1519 C C . MET A 1 198 ? 2.912 -0.086 -6.394 1.00 94.88 198 MET A C 1
ATOM 1521 O O . MET A 1 198 ? 3.963 -0.342 -5.809 1.00 94.88 198 MET A O 1
ATOM 1525 N N . MET A 1 199 ? 2.831 0.912 -7.280 1.00 95.06 199 MET A N 1
ATOM 1526 C CA . MET A 1 199 ? 3.966 1.793 -7.600 1.00 95.06 199 MET A CA 1
ATOM 1527 C C . MET A 1 199 ? 3.841 3.171 -6.947 1.00 95.06 199 MET A C 1
ATOM 1529 O O . MET A 1 199 ? 4.688 3.547 -6.139 1.00 95.06 199 MET A O 1
ATOM 1533 N N . PHE A 1 200 ? 2.788 3.925 -7.282 1.00 92.50 200 PHE A N 1
ATOM 1534 C CA . PHE A 1 200 ? 2.652 5.350 -6.923 1.00 92.50 200 PHE A CA 1
ATOM 1535 C C . PHE A 1 200 ? 1.394 5.686 -6.131 1.00 92.50 200 PHE A C 1
ATOM 1537 O O . PHE A 1 200 ? 1.351 6.675 -5.402 1.00 92.50 200 PHE A O 1
ATOM 1544 N N . THR A 1 201 ? 0.360 4.876 -6.291 1.00 88.81 201 THR A N 1
ATOM 1545 C CA . THR A 1 201 ? -0.921 5.013 -5.607 1.00 88.81 201 THR A CA 1
ATOM 1546 C C . THR A 1 201 ? -1.072 3.826 -4.666 1.00 88.81 201 THR A C 1
ATOM 1548 O O . THR A 1 201 ? -0.386 2.824 -4.828 1.00 88.81 201 THR A O 1
ATOM 1551 N N . ALA A 1 202 ? -1.986 3.892 -3.703 1.00 88.44 202 ALA A N 1
ATOM 1552 C CA . ALA A 1 202 ? -2.354 2.710 -2.923 1.00 88.44 202 ALA A CA 1
ATOM 1553 C C . ALA A 1 202 ? -3.285 1.759 -3.709 1.00 88.44 202 ALA A C 1
ATOM 1555 O O . ALA A 1 202 ? -4.108 1.084 -3.103 1.00 88.44 202 ALA A O 1
ATOM 1556 N N . GLU A 1 203 ? -3.205 1.761 -5.045 1.00 91.38 203 GLU A N 1
ATOM 1557 C CA . GLU A 1 203 ? -4.086 1.040 -5.961 1.00 91.38 203 GLU A CA 1
ATOM 1558 C C . GLU A 1 203 ? -3.234 0.301 -7.010 1.00 91.38 203 GLU A C 1
ATOM 1560 O O . GLU A 1 203 ? -2.832 0.900 -8.008 1.00 91.38 203 GLU A O 1
ATOM 1565 N N . PRO A 1 204 ? -2.931 -0.994 -6.818 1.00 93.88 204 PRO A N 1
ATOM 1566 C CA . PRO A 1 204 ? -1.963 -1.724 -7.641 1.00 93.88 204 PRO A CA 1
ATOM 1567 C C . PRO A 1 204 ? -2.274 -1.759 -9.140 1.00 93.88 204 PRO A C 1
ATOM 1569 O O . PRO A 1 204 ? -1.371 -1.776 -9.966 1.00 93.88 204 PRO A O 1
ATOM 1572 N N . PHE A 1 205 ? -3.543 -1.705 -9.528 1.00 93.38 205 PHE A N 1
ATOM 1573 C CA . PHE A 1 205 ? -3.925 -1.693 -10.942 1.00 93.38 205 PHE A CA 1
ATOM 1574 C C . PHE A 1 205 ? -3.690 -0.334 -11.626 1.00 93.38 205 PHE A C 1
ATOM 1576 O O . PHE A 1 205 ? -3.758 -0.228 -12.851 1.00 93.38 205 PHE A O 1
ATOM 1583 N N . SER A 1 206 ? -3.421 0.718 -10.849 1.00 91.50 206 SER A N 1
ATOM 1584 C CA . SER A 1 206 ? -3.187 2.070 -11.345 1.00 91.50 206 SER A CA 1
ATOM 1585 C C . SER A 1 206 ? -1.701 2.285 -11.626 1.00 91.50 206 SER A C 1
ATOM 1587 O O . SER A 1 206 ? -0.899 2.516 -10.718 1.00 91.50 206 SER A O 1
ATOM 1589 N N . ILE A 1 207 ? -1.342 2.222 -12.907 1.00 90.62 207 ILE A N 1
ATOM 1590 C CA . ILE A 1 207 ? 0.008 2.524 -13.388 1.00 90.62 207 ILE A CA 1
ATOM 1591 C C . ILE A 1 207 ? 0.094 3.955 -13.930 1.00 90.62 207 ILE A C 1
ATOM 1593 O O . ILE A 1 207 ? -0.860 4.480 -14.515 1.00 90.62 207 ILE A O 1
ATOM 1597 N N . ASP A 1 208 ? 1.258 4.583 -13.764 1.00 92.81 208 ASP A N 1
ATOM 1598 C CA . ASP A 1 208 ? 1.554 5.856 -14.417 1.00 92.81 208 ASP A CA 1
ATOM 1599 C C . ASP A 1 208 ? 2.026 5.603 -15.851 1.00 92.81 208 ASP A C 1
ATOM 1601 O O . ASP A 1 208 ? 3.064 4.987 -16.087 1.00 92.81 208 ASP A O 1
ATOM 1605 N N . THR A 1 209 ? 1.242 6.079 -16.811 1.00 93.12 209 THR A N 1
ATOM 1606 C CA . THR A 1 209 ? 1.478 5.857 -18.237 1.00 93.12 209 THR A CA 1
ATOM 1607 C C . THR A 1 209 ? 2.211 7.010 -18.918 1.00 93.12 209 THR A C 1
ATOM 1609 O O . THR A 1 209 ? 2.356 7.000 -20.139 1.00 93.12 209 THR A O 1
ATOM 1612 N N . HIS A 1 210 ? 2.625 8.038 -18.172 1.00 93.88 210 HIS A N 1
ATOM 1613 C CA . HIS A 1 210 ? 3.410 9.134 -18.732 1.00 93.88 210 HIS A CA 1
ATOM 1614 C C . HIS A 1 210 ? 4.850 8.668 -19.012 1.00 93.88 210 HIS A C 1
ATOM 1616 O O . HIS A 1 210 ? 5.406 7.918 -18.204 1.00 93.88 210 HIS A O 1
ATOM 1622 N N . PRO A 1 211 ? 5.506 9.156 -20.086 1.00 94.56 211 PRO A N 1
ATOM 1623 C CA . PRO A 1 211 ? 6.859 8.720 -20.460 1.00 94.56 211 PRO A CA 1
ATOM 1624 C C . PRO A 1 211 ? 7.892 8.850 -19.333 1.00 94.56 211 PRO A C 1
ATOM 1626 O O . PRO A 1 211 ? 8.733 7.976 -19.149 1.00 94.56 211 PRO A O 1
ATOM 1629 N N . GLY A 1 212 ? 7.778 9.901 -18.511 1.00 96.12 212 GLY A N 1
ATOM 1630 C CA . GLY A 1 212 ? 8.678 10.139 -17.379 1.00 96.12 212 GLY A CA 1
ATOM 1631 C C . GLY A 1 212 ? 8.671 9.038 -16.310 1.00 96.12 212 GLY A C 1
ATOM 1632 O O . GLY A 1 212 ? 9.675 8.871 -15.617 1.00 96.12 212 GLY A O 1
ATOM 1633 N N . ALA A 1 213 ? 7.580 8.279 -16.186 1.00 96.38 213 ALA A N 1
ATOM 1634 C CA . ALA A 1 213 ? 7.504 7.108 -15.318 1.00 96.38 213 ALA A CA 1
ATOM 1635 C C . ALA A 1 213 ? 7.684 5.806 -16.101 1.00 96.38 213 ALA A C 1
ATOM 1637 O O . ALA A 1 213 ? 8.448 4.939 -15.684 1.00 96.38 213 ALA A O 1
ATOM 1638 N N . LEU A 1 214 ? 7.011 5.683 -17.245 1.00 95.69 214 LEU A N 1
ATOM 1639 C CA . LEU A 1 214 ? 6.963 4.445 -18.009 1.00 95.69 214 LEU A CA 1
ATOM 1640 C C . LEU A 1 214 ? 8.323 4.082 -18.624 1.00 95.69 214 LEU A C 1
ATOM 1642 O O . LEU A 1 214 ? 8.766 2.947 -18.459 1.00 95.69 214 LEU A O 1
ATOM 1646 N N . ASP A 1 215 ? 9.022 5.014 -19.277 1.00 96.50 215 ASP A N 1
ATOM 1647 C CA . ASP A 1 215 ? 10.250 4.695 -20.022 1.00 96.50 215 ASP A CA 1
ATOM 1648 C C . ASP A 1 215 ? 11.375 4.153 -19.117 1.00 96.50 215 ASP A C 1
ATOM 1650 O O . ASP A 1 215 ? 11.978 3.130 -19.466 1.00 96.50 215 ASP A O 1
ATOM 1654 N N . PRO A 1 216 ? 11.663 4.745 -17.934 1.00 97.81 216 PRO A N 1
ATOM 1655 C CA . PRO A 1 216 ? 12.648 4.174 -17.019 1.00 97.81 216 PRO A CA 1
ATOM 1656 C C . PRO A 1 216 ? 12.238 2.798 -16.482 1.00 97.81 216 PRO A C 1
ATOM 1658 O O . PRO A 1 216 ? 13.096 1.923 -16.370 1.00 97.81 216 PRO A O 1
ATOM 1661 N N . LEU A 1 217 ? 10.947 2.571 -16.201 1.00 97.25 217 LEU A N 1
ATOM 1662 C CA . LEU A 1 217 ? 10.444 1.265 -15.757 1.00 97.25 217 LEU A CA 1
ATOM 1663 C C . LEU A 1 217 ? 10.632 0.197 -16.843 1.00 97.25 217 LEU A C 1
ATOM 1665 O O . LEU A 1 217 ? 11.104 -0.903 -16.553 1.00 97.25 217 LEU A O 1
ATOM 1669 N N . ARG A 1 218 ? 10.350 0.531 -18.109 1.00 96.25 218 ARG A N 1
ATOM 1670 C CA . ARG A 1 218 ? 10.614 -0.345 -19.264 1.00 96.25 218 ARG A CA 1
ATOM 1671 C C . ARG A 1 218 ? 12.095 -0.649 -19.419 1.00 96.25 218 ARG A C 1
ATOM 1673 O O . ARG A 1 218 ? 12.471 -1.809 -19.566 1.00 96.25 218 ARG A O 1
ATOM 1680 N N . LYS A 1 219 ? 12.949 0.373 -19.324 1.00 97.31 219 LYS A N 1
ATOM 1681 C CA . LYS A 1 219 ? 14.409 0.209 -19.368 1.00 97.31 219 LYS A CA 1
ATOM 1682 C C . LYS A 1 219 ? 14.926 -0.677 -18.228 1.00 97.31 219 LYS A C 1
ATOM 1684 O O . LYS A 1 219 ? 15.905 -1.392 -18.418 1.00 97.31 219 LYS A O 1
ATOM 1689 N N . ALA A 1 220 ? 14.260 -0.651 -17.076 1.00 97.75 220 ALA A N 1
ATOM 1690 C CA . ALA A 1 220 ? 14.536 -1.512 -15.929 1.00 97.75 220 ALA A CA 1
ATOM 1691 C C . ALA A 1 220 ? 13.918 -2.925 -16.043 1.00 97.75 220 ALA A C 1
ATOM 1693 O O . ALA A 1 220 ? 14.067 -3.736 -15.130 1.00 97.75 220 ALA A O 1
ATOM 1694 N N . GLY A 1 221 ? 13.246 -3.248 -17.154 1.00 96.50 221 GLY A N 1
ATOM 1695 C CA . GLY A 1 221 ? 12.732 -4.587 -17.445 1.00 96.50 221 GLY A CA 1
ATOM 1696 C C . GLY A 1 221 ? 11.267 -4.826 -17.072 1.00 96.50 221 GLY A C 1
ATOM 1697 O O . GLY A 1 221 ? 10.842 -5.981 -17.030 1.00 96.50 221 GLY A O 1
ATOM 1698 N N . MET A 1 222 ? 10.475 -3.785 -16.803 1.00 96.88 222 MET A N 1
ATOM 1699 C CA . MET A 1 222 ? 9.025 -3.936 -16.643 1.00 96.88 222 MET A CA 1
ATOM 1700 C C . MET A 1 222 ? 8.372 -4.343 -17.973 1.00 96.88 222 MET A C 1
ATOM 1702 O O . MET A 1 222 ? 8.595 -3.697 -19.002 1.00 96.88 222 MET A O 1
ATOM 1706 N N . THR A 1 223 ? 7.531 -5.377 -17.945 1.00 96.69 223 THR A N 1
ATOM 1707 C CA . THR A 1 223 ? 6.653 -5.814 -19.048 1.00 96.69 223 THR A CA 1
ATOM 1708 C C . THR A 1 223 ? 5.202 -5.815 -18.565 1.00 96.69 223 THR A C 1
ATOM 1710 O O . THR A 1 223 ? 4.969 -5.961 -17.365 1.00 96.69 223 THR A O 1
ATOM 1713 N N . ASP A 1 224 ? 4.204 -5.695 -19.448 1.00 96.00 224 ASP A N 1
ATOM 1714 C CA . ASP A 1 224 ? 2.820 -5.898 -18.985 1.00 96.00 224 ASP A CA 1
ATOM 1715 C C . ASP A 1 224 ? 2.659 -7.328 -18.451 1.00 96.00 224 ASP A C 1
ATOM 1717 O O . ASP A 1 224 ? 1.986 -7.545 -17.451 1.00 96.00 224 ASP A O 1
ATOM 1721 N N . ALA A 1 225 ? 3.348 -8.303 -19.054 1.00 96.19 225 ALA A N 1
ATOM 1722 C CA . ALA A 1 225 ? 3.332 -9.694 -18.610 1.00 96.19 225 ALA A CA 1
ATOM 1723 C C . ALA A 1 225 ? 3.829 -9.883 -17.164 1.00 96.19 225 ALA A C 1
ATOM 1725 O O . ALA A 1 225 ? 3.159 -10.557 -16.381 1.00 96.19 225 ALA A O 1
ATOM 1726 N N . ASN A 1 226 ? 4.976 -9.304 -16.781 1.00 96.50 226 ASN A N 1
ATOM 1727 C CA . ASN A 1 226 ? 5.491 -9.476 -15.417 1.00 96.50 226 ASN A CA 1
ATOM 1728 C C . ASN A 1 226 ? 4.704 -8.665 -14.383 1.00 96.50 226 ASN A C 1
ATOM 1730 O O . ASN A 1 226 ? 4.528 -9.124 -13.256 1.00 96.50 226 ASN A O 1
ATOM 1734 N N . TYR A 1 227 ? 4.144 -7.521 -14.771 1.00 96.62 227 TYR A N 1
ATOM 1735 C CA . TYR A 1 227 ? 3.282 -6.760 -13.882 1.00 96.62 227 TYR A CA 1
ATOM 1736 C C . TYR A 1 227 ? 1.907 -7.421 -13.706 1.00 96.62 227 TYR A C 1
ATOM 1738 O O . TYR A 1 227 ? 1.403 -7.509 -12.591 1.00 96.62 227 TYR A O 1
ATOM 1746 N N . LYS A 1 228 ? 1.328 -7.999 -14.763 1.00 96.06 228 LYS A N 1
ATOM 1747 C CA . LYS A 1 228 ? 0.131 -8.851 -14.659 1.00 96.06 228 LYS A CA 1
ATOM 1748 C C . LYS A 1 228 ? 0.389 -10.079 -13.784 1.00 96.06 228 LYS A C 1
ATOM 1750 O O . LYS A 1 228 ? -0.455 -10.430 -12.967 1.00 96.06 228 LYS A O 1
ATOM 1755 N N . ALA A 1 229 ? 1.565 -10.701 -13.901 1.00 95.50 229 ALA A N 1
ATOM 1756 C CA . ALA A 1 229 ? 1.957 -11.808 -13.028 1.00 95.50 229 ALA A CA 1
ATOM 1757 C C . ALA A 1 229 ? 2.054 -11.382 -11.551 1.00 95.50 229 ALA A C 1
ATOM 1759 O O . ALA A 1 229 ? 1.590 -12.120 -10.687 1.00 95.50 229 ALA A O 1
ATOM 1760 N N . CYS A 1 230 ? 2.582 -10.188 -11.264 1.00 95.25 230 CYS A N 1
ATOM 1761 C CA . CYS A 1 230 ? 2.540 -9.582 -9.928 1.00 95.25 230 CYS A CA 1
ATOM 1762 C C . CYS A 1 230 ? 1.088 -9.494 -9.424 1.00 95.25 230 CYS A C 1
ATOM 1764 O O . CYS A 1 230 ? 0.742 -10.046 -8.380 1.00 95.25 230 CYS A O 1
ATOM 1766 N N . LEU A 1 231 ? 0.217 -8.845 -10.202 1.00 95.00 231 LEU A N 1
ATOM 1767 C CA . LEU A 1 231 ? -1.178 -8.594 -9.833 1.00 95.00 231 LEU A CA 1
ATOM 1768 C C . LEU A 1 231 ? -1.989 -9.886 -9.626 1.00 95.00 231 LEU A C 1
ATOM 1770 O O . LEU A 1 231 ? -2.801 -9.944 -8.708 1.00 95.00 231 LEU A O 1
ATOM 1774 N N . ASN A 1 232 ? -1.737 -10.936 -10.411 1.00 94.06 232 ASN A N 1
ATOM 1775 C CA . ASN A 1 232 ? -2.409 -12.233 -10.259 1.00 94.06 232 ASN A CA 1
ATOM 1776 C C . ASN A 1 232 ? -2.070 -12.950 -8.945 1.00 94.06 232 ASN A C 1
ATOM 1778 O O . ASN A 1 232 ? -2.883 -13.728 -8.455 1.00 94.06 232 ASN A O 1
ATOM 1782 N N . ASN A 1 233 ? -0.895 -12.684 -8.370 1.00 90.75 233 ASN A N 1
ATOM 1783 C CA . ASN A 1 233 ? -0.436 -13.312 -7.127 1.00 90.75 233 ASN A CA 1
ATOM 1784 C C . ASN A 1 233 ? -0.515 -12.353 -5.926 1.00 90.75 233 ASN A C 1
ATOM 1786 O O . ASN A 1 233 ? 0.004 -12.640 -4.851 1.00 90.75 233 ASN A O 1
ATOM 1790 N N . ILE A 1 234 ? -1.169 -11.198 -6.083 1.00 90.50 234 ILE A N 1
ATOM 1791 C CA . ILE A 1 234 ? -1.109 -10.100 -5.110 1.00 90.50 234 ILE A CA 1
ATOM 1792 C C . ILE A 1 234 ? -1.681 -10.464 -3.730 1.00 90.50 234 ILE A C 1
ATOM 1794 O O . ILE A 1 234 ? -1.320 -9.864 -2.720 1.00 90.50 234 ILE A O 1
ATOM 1798 N N . VAL A 1 235 ? -2.584 -11.445 -3.677 1.00 92.12 235 VAL A N 1
ATOM 1799 C CA . VAL A 1 235 ? -3.204 -11.923 -2.433 1.00 92.12 235 VAL A CA 1
ATOM 1800 C C . VAL A 1 235 ? -2.349 -12.958 -1.702 1.00 92.12 235 VAL A C 1
ATOM 1802 O O . VAL A 1 235 ? -2.523 -13.125 -0.495 1.00 92.12 235 VAL A O 1
ATOM 1805 N N . ASP A 1 236 ? -1.407 -13.615 -2.385 1.00 93.56 236 ASP A N 1
ATOM 1806 C CA . ASP A 1 236 ? -0.567 -14.662 -1.789 1.00 93.56 236 ASP A CA 1
ATOM 1807 C C . ASP A 1 236 ? 0.348 -14.088 -0.704 1.00 93.56 236 ASP A C 1
ATOM 1809 O O . ASP A 1 236 ? 0.544 -14.705 0.346 1.00 93.56 236 ASP A O 1
ATOM 1813 N N . ASP A 1 237 ? 0.808 -12.851 -0.903 1.00 94.75 237 ASP A N 1
ATOM 1814 C CA . ASP A 1 237 ? 1.583 -12.084 0.073 1.00 94.75 237 ASP A CA 1
ATOM 1815 C C . ASP A 1 237 ? 0.856 -11.925 1.424 1.00 94.75 237 ASP A C 1
ATOM 1817 O O . ASP A 1 237 ? 1.487 -11.712 2.458 1.00 94.75 237 ASP A O 1
ATOM 1821 N N . TYR A 1 238 ? -0.475 -12.039 1.436 1.00 96.81 238 TYR A N 1
ATOM 1822 C CA . TYR A 1 238 ? -1.323 -11.838 2.611 1.00 96.81 238 TYR A CA 1
ATOM 1823 C C . TYR A 1 238 ? -1.747 -13.149 3.281 1.00 96.81 238 TYR A C 1
ATOM 1825 O O . TYR A 1 238 ? -2.460 -13.124 4.285 1.00 96.81 238 TYR A O 1
ATOM 1833 N N . ALA A 1 239 ? -1.257 -14.300 2.810 1.00 96.06 239 ALA A N 1
ATOM 1834 C CA . ALA A 1 239 ? -1.526 -15.604 3.412 1.00 96.06 239 ALA A CA 1
ATOM 1835 C C . ALA A 1 239 ? -1.301 -15.696 4.943 1.00 96.06 239 ALA A C 1
ATOM 1837 O O . ALA A 1 239 ? -1.988 -16.510 5.575 1.00 96.06 239 ALA A O 1
ATOM 1838 N N . PRO A 1 240 ? -0.384 -14.935 5.587 1.00 97.38 240 PRO A N 1
ATOM 1839 C CA . PRO A 1 240 ? -0.222 -14.953 7.043 1.00 97.38 240 PRO A CA 1
ATOM 1840 C C . PRO A 1 240 ? -1.443 -14.478 7.845 1.00 97.38 240 PRO A C 1
ATOM 1842 O O . PRO A 1 240 ? -1.632 -14.949 8.965 1.00 97.38 240 PRO A O 1
ATOM 1845 N N . TRP A 1 241 ? -2.287 -13.605 7.294 1.00 97.69 241 TRP A N 1
ATOM 1846 C CA . TRP A 1 241 ? -3.494 -13.122 7.969 1.00 97.69 241 TRP A CA 1
ATOM 1847 C C . TRP A 1 241 ? -4.585 -14.196 7.927 1.00 97.69 241 TRP A C 1
ATOM 1849 O O . TRP A 1 241 ? -5.001 -14.637 6.854 1.00 97.69 241 TRP A O 1
ATOM 1859 N N . LYS A 1 242 ? -5.033 -14.664 9.095 1.00 96.69 242 LYS A N 1
ATOM 1860 C CA . LYS A 1 242 ? -5.946 -15.811 9.212 1.00 96.69 242 LYS A CA 1
ATOM 1861 C C . LYS A 1 242 ? -7.376 -15.407 9.514 1.00 96.69 242 LYS A C 1
ATOM 1863 O O . LYS A 1 242 ? -8.289 -16.153 9.173 1.00 96.69 242 LYS A O 1
ATOM 1868 N N . THR A 1 243 ? -7.571 -14.261 10.159 1.00 96.75 243 THR A N 1
ATOM 1869 C CA . THR A 1 243 ? -8.900 -13.816 10.608 1.00 96.75 243 THR A CA 1
ATOM 1870 C C . THR A 1 243 ? -9.312 -12.472 10.025 1.00 96.75 243 THR A C 1
ATOM 1872 O O . THR A 1 243 ? -10.506 -12.193 9.908 1.00 96.75 243 THR A O 1
ATOM 1875 N N . THR A 1 244 ? -8.344 -11.648 9.633 1.00 97.50 244 THR A N 1
ATOM 1876 C CA . THR A 1 244 ? -8.560 -10.332 9.029 1.00 97.50 244 THR A CA 1
ATOM 1877 C C . THR A 1 244 ? -8.841 -10.457 7.534 1.00 97.50 244 THR A C 1
ATOM 1879 O O . THR A 1 244 ? -8.222 -11.260 6.841 1.00 97.50 244 THR A O 1
ATOM 1882 N N . ARG A 1 245 ? -9.785 -9.663 7.022 1.00 95.56 245 ARG A N 1
ATOM 1883 C CA . ARG A 1 245 ? -10.147 -9.664 5.597 1.00 95.56 245 ARG A CA 1
ATOM 1884 C C . ARG A 1 245 ? -9.196 -8.804 4.774 1.00 95.56 245 ARG A C 1
ATOM 1886 O O . ARG A 1 245 ? -8.541 -7.906 5.298 1.00 95.56 245 ARG A O 1
ATOM 1893 N N . PHE A 1 246 ? -9.189 -9.025 3.465 1.00 94.25 246 PHE A N 1
ATOM 1894 C CA . PHE A 1 246 ? -8.449 -8.190 2.525 1.00 94.25 246 PHE A CA 1
ATOM 1895 C C . PHE A 1 246 ? -9.391 -7.322 1.703 1.00 94.25 246 PHE A C 1
ATOM 1897 O O . PHE A 1 246 ? -10.485 -7.752 1.338 1.00 94.25 246 PHE A O 1
ATOM 1904 N N . GLU A 1 247 ? -8.943 -6.113 1.389 1.00 92.81 247 GLU A N 1
ATOM 1905 C CA . GLU A 1 247 ? -9.570 -5.257 0.389 1.00 92.81 247 GLU A CA 1
ATOM 1906 C C . GLU A 1 247 ? -8.586 -4.997 -0.745 1.00 92.81 247 GLU A C 1
ATOM 1908 O O . GLU A 1 247 ? -7.507 -4.448 -0.520 1.00 92.81 247 GLU A O 1
ATOM 1913 N N . THR A 1 248 ? -8.984 -5.366 -1.959 1.00 91.25 248 THR A N 1
ATOM 1914 C CA . THR A 1 248 ? -8.192 -5.146 -3.168 1.00 91.25 248 THR A CA 1
ATOM 1915 C C . THR A 1 248 ? -8.771 -3.970 -3.951 1.00 91.25 248 THR A C 1
ATOM 1917 O O . THR A 1 248 ? -9.858 -4.107 -4.520 1.00 91.25 248 THR A O 1
ATOM 1920 N N . PRO A 1 249 ? -8.074 -2.824 -4.015 1.00 88.31 249 PRO A N 1
ATOM 1921 C CA . PRO A 1 249 ? -8.498 -1.713 -4.853 1.00 88.31 249 PRO A CA 1
ATOM 1922 C C . PRO A 1 249 ? -8.286 -2.065 -6.329 1.00 88.31 249 PRO A C 1
ATOM 1924 O O . PRO A 1 249 ? -7.157 -2.265 -6.786 1.00 88.31 249 PRO A O 1
ATOM 1927 N N . LEU A 1 250 ? -9.390 -2.133 -7.074 1.00 88.06 250 LEU A N 1
ATOM 1928 C CA . LEU A 1 250 ? -9.410 -2.481 -8.491 1.00 88.06 250 LEU A CA 1
ATOM 1929 C C . LEU A 1 250 ? -9.658 -1.239 -9.346 1.00 88.06 250 LEU A C 1
ATOM 1931 O O . LEU A 1 250 ? -10.632 -0.513 -9.157 1.00 88.06 250 LEU A O 1
ATOM 1935 N N . ASN A 1 251 ? -8.788 -1.047 -10.330 1.00 87.94 251 ASN A N 1
ATOM 1936 C CA . ASN A 1 251 ? -8.954 -0.097 -11.423 1.00 87.94 251 ASN A CA 1
ATOM 1937 C C . ASN A 1 251 ? -8.783 -0.853 -12.742 1.00 87.94 251 ASN A C 1
ATOM 1939 O O . ASN A 1 251 ? -8.056 -1.845 -12.760 1.00 87.94 251 ASN A O 1
ATOM 1943 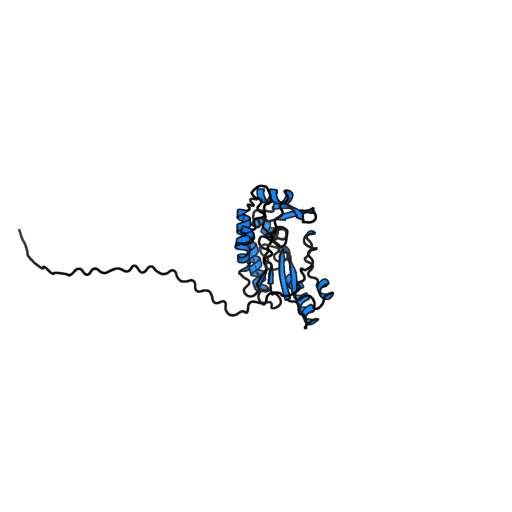N N . PRO A 1 252 ? -9.365 -0.386 -13.859 1.00 90.44 252 PRO A N 1
ATOM 1944 C CA . PRO A 1 252 ? -9.055 -0.945 -15.168 1.00 90.44 252 PRO A CA 1
ATOM 1945 C C . PRO A 1 252 ? -7.550 -0.872 -15.450 1.00 90.44 252 PRO A C 1
ATOM 1947 O O . PRO A 1 252 ? -7.009 0.227 -15.630 1.00 90.44 252 PRO A O 1
ATOM 1950 N N . PHE A 1 253 ? -6.894 -2.033 -15.503 1.00 92.94 253 PHE A N 1
ATOM 1951 C CA . PHE A 1 253 ? -5.489 -2.144 -15.873 1.00 92.94 253 PHE A CA 1
ATOM 1952 C C . PHE A 1 253 ? -5.261 -1.511 -17.246 1.00 92.94 253 PHE A C 1
ATOM 1954 O O . PHE A 1 253 ? -6.136 -1.556 -18.115 1.00 92.94 253 PHE A O 1
ATOM 1961 N N . LYS A 1 254 ? -4.093 -0.900 -17.441 1.00 93.31 254 LYS A N 1
ATOM 1962 C CA . LYS A 1 254 ? -3.697 -0.316 -18.721 1.00 93.31 254 LYS A CA 1
ATOM 1963 C C . LYS A 1 254 ? -2.510 -1.097 -19.268 1.00 93.31 254 LYS A C 1
ATOM 1965 O O . LYS A 1 254 ? -1.413 -0.964 -18.743 1.00 93.31 254 LYS A O 1
ATOM 1970 N N . ASP A 1 255 ? -2.721 -1.852 -20.337 1.00 92.81 255 ASP A N 1
ATOM 1971 C CA . ASP A 1 255 ? -1.624 -2.382 -21.140 1.00 92.81 255 ASP A CA 1
ATOM 1972 C C . ASP A 1 255 ? -0.841 -1.225 -21.747 1.00 92.81 255 ASP A C 1
ATOM 1974 O O . ASP A 1 255 ? -1.416 -0.263 -22.259 1.00 92.81 255 ASP A O 1
ATOM 1978 N N . THR A 1 256 ? 0.480 -1.312 -21.690 1.00 92.62 256 THR A N 1
ATOM 1979 C CA . THR A 1 256 ? 1.385 -0.285 -22.200 1.00 92.62 256 THR A CA 1
ATOM 1980 C C . THR A 1 256 ? 2.494 -0.844 -23.101 1.00 92.62 256 THR A C 1
ATOM 1982 O O . THR A 1 256 ? 3.196 -0.048 -23.724 1.00 92.62 256 THR A O 1
ATOM 1985 N N . ASP A 1 257 ? 2.614 -2.170 -23.268 1.00 90.06 257 ASP A N 1
ATOM 1986 C CA . ASP A 1 257 ? 3.611 -2.836 -24.130 1.00 90.06 257 ASP A CA 1
ATOM 1987 C C . ASP A 1 257 ? 3.449 -2.436 -25.608 1.00 90.06 257 ASP A C 1
ATOM 1989 O O . ASP A 1 257 ? 4.419 -2.402 -26.363 1.00 90.06 257 ASP A O 1
ATOM 1993 N N . SER A 1 258 ? 2.234 -2.068 -26.028 1.00 85.81 258 SER A N 1
ATOM 1994 C CA . SER A 1 258 ? 1.955 -1.604 -27.397 1.00 85.81 258 SER A CA 1
ATOM 1995 C C . SER A 1 258 ? 2.510 -0.202 -27.712 1.00 85.81 258 SER A C 1
ATOM 1997 O O . SER A 1 258 ? 2.365 0.287 -28.834 1.00 85.81 258 SER A O 1
ATOM 1999 N N . GLY A 1 259 ? 3.093 0.484 -26.721 1.00 79.81 259 GLY A N 1
ATOM 2000 C CA . GLY A 1 259 ? 3.516 1.885 -26.814 1.00 79.81 259 GLY A CA 1
ATOM 2001 C C . GLY A 1 259 ? 2.366 2.891 -26.686 1.00 79.81 259 GLY A C 1
ATOM 2002 O O . GLY A 1 259 ? 2.601 4.099 -26.679 1.00 79.81 259 GLY A O 1
ATOM 2003 N N . LYS A 1 260 ? 1.119 2.420 -26.564 1.00 85.00 260 LYS A N 1
ATOM 2004 C CA . LYS A 1 260 ? -0.055 3.237 -26.243 1.00 85.00 260 LYS A CA 1
ATOM 2005 C C . LYS A 1 260 ? -0.816 2.598 -25.081 1.00 85.00 260 LYS A C 1
ATOM 2007 O O . LYS A 1 260 ? -1.082 1.401 -25.147 1.00 85.00 260 LYS A O 1
ATOM 2012 N N . PRO A 1 261 ? -1.202 3.366 -24.048 1.00 89.25 261 PRO A N 1
ATOM 2013 C CA . PRO A 1 261 ? -2.026 2.838 -22.970 1.00 89.25 261 PRO A CA 1
ATOM 2014 C C . PRO A 1 261 ? -3.393 2.374 -23.481 1.00 89.25 261 PRO A C 1
ATOM 2016 O O . PRO A 1 261 ? -4.145 3.178 -24.036 1.00 89.25 261 PRO A O 1
ATOM 2019 N N . VAL A 1 262 ? -3.727 1.103 -23.275 1.00 92.38 262 VAL A N 1
ATOM 2020 C CA . VAL A 1 262 ? -5.022 0.508 -23.636 1.00 92.38 262 VAL A CA 1
ATOM 2021 C C . VAL A 1 262 ? -5.605 -0.178 -22.410 1.00 92.38 262 VAL A C 1
ATOM 2023 O O . VAL A 1 262 ? -4.912 -0.920 -21.730 1.00 92.38 262 VAL A O 1
ATOM 2026 N N . HIS A 1 263 ? -6.877 0.066 -22.104 1.00 92.75 263 HIS A N 1
ATOM 2027 C CA . HIS A 1 263 ? -7.523 -0.608 -20.980 1.00 92.75 263 HIS A CA 1
ATOM 2028 C C . HIS A 1 263 ? -7.709 -2.105 -21.257 1.00 92.75 263 HIS A C 1
ATOM 2030 O O . HIS A 1 263 ? -8.383 -2.465 -22.221 1.00 92.75 263 HIS A O 1
ATOM 2036 N N . ASP A 1 264 ? -7.185 -2.956 -20.374 1.00 92.00 264 ASP A N 1
ATOM 2037 C CA . ASP A 1 264 ? -7.415 -4.402 -20.385 1.00 92.00 264 ASP A CA 1
ATOM 2038 C C . ASP A 1 264 ? -8.422 -4.782 -19.294 1.00 92.00 264 ASP A C 1
ATOM 2040 O O . ASP A 1 264 ? -8.096 -5.165 -18.164 1.00 92.00 264 ASP A O 1
ATOM 2044 N N . VAL A 1 265 ? -9.698 -4.626 -19.643 1.00 88.75 265 VAL A N 1
ATOM 2045 C CA . VAL A 1 265 ? -10.821 -4.974 -18.765 1.00 88.75 265 VAL A CA 1
ATOM 2046 C C . VAL A 1 265 ? -10.909 -6.487 -18.553 1.00 88.75 265 VAL A C 1
ATOM 2048 O O . VAL A 1 265 ? -11.316 -6.914 -17.475 1.00 88.75 265 VAL A O 1
ATOM 2051 N N . ASN A 1 266 ? -10.497 -7.289 -19.541 1.00 89.88 266 ASN A N 1
ATOM 2052 C CA . ASN A 1 266 ? -10.553 -8.746 -19.442 1.00 89.88 266 ASN A CA 1
ATOM 2053 C C . ASN A 1 266 ? -9.602 -9.244 -18.360 1.00 89.88 266 ASN A C 1
ATOM 2055 O O . ASN A 1 266 ? -10.019 -10.027 -17.518 1.00 89.88 266 ASN A O 1
ATOM 2059 N N . PHE A 1 267 ? -8.369 -8.739 -18.344 1.00 91.75 267 PHE A N 1
ATOM 2060 C CA . PHE A 1 267 ? -7.425 -9.030 -17.271 1.00 91.75 267 PHE A CA 1
ATOM 2061 C C . PHE A 1 267 ? -7.893 -8.490 -15.912 1.00 91.75 267 PHE A C 1
ATOM 2063 O O . PHE A 1 267 ? -7.732 -9.144 -14.892 1.00 91.75 267 PHE A O 1
ATOM 2070 N N . THR A 1 268 ? -8.488 -7.295 -15.874 1.00 87.75 268 THR A N 1
ATOM 2071 C CA . THR A 1 268 ? -8.906 -6.678 -14.599 1.00 87.75 268 THR A CA 1
ATOM 2072 C C . THR A 1 268 ? -10.012 -7.468 -13.886 1.00 87.75 268 THR A C 1
ATOM 2074 O O . THR A 1 268 ? -10.106 -7.417 -12.661 1.00 87.75 268 THR A O 1
ATOM 2077 N N . LEU A 1 269 ? -10.884 -8.140 -14.644 1.00 85.12 269 LEU A N 1
ATOM 2078 C CA . LEU A 1 269 ? -12.072 -8.831 -14.127 1.00 85.12 269 LEU A CA 1
ATOM 2079 C C . LEU A 1 269 ? -11.951 -10.364 -14.114 1.00 85.12 269 LEU A C 1
ATOM 2081 O O . LEU A 1 269 ? -12.918 -11.023 -13.727 1.00 85.12 269 LEU A O 1
ATOM 2085 N N . SER A 1 270 ? -10.827 -10.921 -14.576 1.00 77.75 270 SER A N 1
ATOM 2086 C CA . SER A 1 270 ? -10.550 -12.365 -14.565 1.00 77.75 270 SER A CA 1
ATOM 2087 C C . SER A 1 270 ? -10.047 -12.836 -13.211 1.00 77.75 270 SER A C 1
ATOM 2089 O O . SER A 1 270 ? -10.535 -13.892 -12.751 1.00 77.75 270 SER A O 1
#

Secondary structure (DSSP, 8-state):
-------------------------------------PPPPPP-SEEE--BGGGGGGT---B---HHHHTTTTTEEEEEEEEEHHHHS-STT--SPTT-HHHHHHHHHHHHHHH-TTSPPEEEEEEE-GGGS-HHHHHHTTS-EEEEEE-TTS-EEEEEE--TTSHHHHHHHHHHHHHHHHHHTT-TTEEEEE--TT-SSSS-TT----SHHHHHHHHHTT--HHHHHHHHHTTTGGGTT-SSSEEE-----EEE-TTSS-EEEHHHHH-

pLDDT: mean 86.25, std 18.48, range [35.56, 98.75]

Radius of gyration: 28.34 Å; chains: 1; bounding box: 50×112×52 Å

Sequence (270 aa):
MRSNRSTRLALVTALLAFIVCVWPSKPRVQPVRLTDAAIKEPLRGLISMGAYKFAPVLGEPDNSLDTVRKKTGLLQGIVILASWRSLVPTATSGLADNNEIDQGLAAVRKYNQDNPKTPLAVKIRVWGGFWAPDWVMQASGGKIGVVHTNGQGNSKNRDLGHVWSDAYHKAWAHLQELLAAKYDADPLVHEVAVTSCMMFTAEPFSIDTHPGALDPLRKAGMTDANYKACLNNIVDDYAPWKTTRFETPLNPFKDTDSGKPVHDVNFTLS

Organism: NCBI:txid486698